Protein AF-A0AB94IQS4-F1 (afdb_monomer_lite)

Sequence (262 aa):
MLNKVANALEMRGFLVKPIDNYIYFSLGNSKEELAKLEELLDSLKLNIKIEGNKIFINDDCVDQDTLNKIIWYHTRNHETNGGNGWYSWRYFIKRNHGPKINTFVLETGVALLVKAISAAGMVTDCSCDGHGRRAPMISFCGKYNAAWFHLLYQKHFKQIAFHYEWFLKNPESRSIHLTARSSNGKWDLNYVLEDTMLMARYFLHESQKLSRIKKEIFKGNYKTKRKMVKEMDFDELSGWMKKKYEVYLDKEREINGFQELG

Secondary structure (DSSP, 8-state):
-HHHHHHHHHHHT--EEEETTEEEE-TTS-TTHHHHHHHHHHHTT--EEEETTEEEE--S---HHHHHHHHTPPP--------GGGGSHHHHHH-SS-----GGGS-HHHHHHHHHHHHTT--EEEEE-GGGTS--EEEEESHHHHHHHHHHHHHHTTTS--SSEEEEE-TTSSEEEEEEE-SSS---HHHHHHHHHHHHHHHHHHHHHHHHHHHHHHSTTHHHHHHHHHHS-HHHHHHHHHHHHHHHHHHHHHHHHHHS--

Foldseek 3Di:
DQVLLQVLLVLLQFPWDDDDQWIFRDPLADPPQVVVVVVQCVVLVFPWDDDPRTIGTPDPDDDPVSSVCSLQVAADADFPPDDLVLLALCQQQPFLFEDRDHSSNDGSLQNLLQSLLRLLSFYWRDWDCCPFQAKTKTKGQALSRVLLVVLVCCVPPVPPDAQWAWDWPDQVDSIIITITDHPVNTGDSVSSSVRSSVNSVVSNVCRNVSSVLSNVQRVPPPVVSRVVLVPDGNVRNSVVVNVSSVVVVVVVCVVVVVVVVD

Organism: NCBI:txid1131730

Structure (mmCIF, N/CA/C/O backbone):
data_AF-A0AB94IQS4-F1
#
_entry.id   AF-A0AB94IQS4-F1
#
loop_
_atom_site.group_PDB
_atom_site.id
_atom_site.type_symbol
_atom_site.label_atom_id
_atom_site.label_alt_id
_atom_site.label_comp_id
_atom_site.label_asym_id
_atom_site.label_entity_id
_atom_site.label_seq_id
_atom_site.pdbx_PDB_ins_code
_atom_site.Cartn_x
_atom_site.Cartn_y
_atom_site.Cartn_z
_atom_site.occupancy
_atom_site.B_iso_or_equiv
_atom_site.auth_seq_id
_atom_site.auth_comp_id
_atom_site.auth_asym_id
_atom_site.auth_atom_id
_atom_site.pdbx_PDB_model_num
ATOM 1 N N . MET A 1 1 ? -7.904 -9.947 22.831 1.00 84.81 1 MET A N 1
ATOM 2 C CA . MET A 1 1 ? -8.762 -8.827 22.388 1.00 84.81 1 MET A CA 1
ATOM 3 C C . MET A 1 1 ? -7.970 -7.829 21.537 1.00 84.81 1 MET A C 1
ATOM 5 O O . MET A 1 1 ? -8.328 -7.678 20.375 1.00 84.81 1 MET A O 1
ATOM 9 N N . LEU A 1 2 ? -6.835 -7.305 22.020 1.00 92.75 2 LEU A N 1
ATOM 10 C CA . LEU A 1 2 ? -5.913 -6.425 21.276 1.00 92.75 2 LEU A CA 1
ATOM 11 C C . LEU A 1 2 ? -5.676 -6.838 19.809 1.00 92.75 2 LEU A C 1
ATOM 13 O O . LEU A 1 2 ? -5.870 -6.040 18.899 1.00 92.75 2 LEU A O 1
ATOM 17 N N . ASN A 1 3 ? -5.341 -8.112 19.568 1.00 94.44 3 ASN A N 1
ATOM 18 C CA . ASN A 1 3 ? -5.096 -8.636 18.218 1.00 94.44 3 ASN A CA 1
ATOM 19 C C . ASN A 1 3 ? -6.321 -8.567 17.295 1.00 94.44 3 ASN A C 1
ATOM 21 O O . ASN A 1 3 ? -6.159 -8.376 16.095 1.00 94.44 3 ASN A O 1
ATOM 25 N N . LYS A 1 4 ? -7.542 -8.701 17.832 1.00 96.00 4 LYS A N 1
ATOM 26 C CA . LYS A 1 4 ? -8.773 -8.608 17.032 1.00 96.00 4 LYS A CA 1
ATOM 27 C C . LYS A 1 4 ? -9.000 -7.174 16.559 1.00 96.00 4 LYS A C 1
ATOM 29 O O . LYS A 1 4 ? -9.250 -6.964 15.378 1.00 96.00 4 LYS A O 1
ATOM 34 N N . VAL A 1 5 ? -8.843 -6.202 17.462 1.00 97.25 5 VAL A N 1
ATOM 35 C CA . VAL A 1 5 ? -8.945 -4.773 17.129 1.00 97.25 5 VAL A CA 1
ATOM 36 C C . VAL A 1 5 ? -7.823 -4.372 16.170 1.00 97.25 5 VAL A C 1
ATOM 38 O O . VAL A 1 5 ? -8.091 -3.744 15.154 1.00 97.25 5 VAL A O 1
ATOM 41 N N . ALA A 1 6 ? -6.584 -4.804 16.423 1.00 97.81 6 ALA A N 1
ATOM 42 C CA . ALA A 1 6 ? -5.457 -4.550 15.526 1.00 97.81 6 ALA A CA 1
ATOM 43 C C . ALA A 1 6 ? -5.698 -5.115 14.120 1.00 97.81 6 ALA A C 1
ATOM 45 O O . ALA A 1 6 ? -5.448 -4.421 13.140 1.00 97.81 6 ALA A O 1
ATOM 46 N N . ASN A 1 7 ? -6.232 -6.335 14.014 1.00 98.06 7 ASN A N 1
ATOM 47 C CA . ASN A 1 7 ? -6.585 -6.934 12.730 1.00 98.06 7 ASN A CA 1
ATOM 48 C C . ASN A 1 7 ? -7.717 -6.166 12.030 1.00 98.06 7 ASN A C 1
ATOM 50 O O . ASN A 1 7 ? -7.616 -5.904 10.839 1.00 98.06 7 ASN A O 1
ATOM 54 N N . ALA A 1 8 ? -8.760 -5.745 12.753 1.00 98.44 8 ALA A N 1
ATOM 55 C CA . ALA A 1 8 ? -9.836 -4.931 12.182 1.00 98.44 8 ALA A CA 1
ATOM 56 C C . ALA A 1 8 ? -9.324 -3.574 11.658 1.00 98.44 8 ALA A C 1
ATOM 58 O O . ALA A 1 8 ? -9.697 -3.142 10.568 1.00 98.44 8 ALA A O 1
ATOM 59 N N . LEU A 1 9 ? -8.419 -2.929 12.401 1.00 98.50 9 LEU A N 1
ATOM 60 C CA . LEU A 1 9 ? -7.757 -1.692 11.984 1.00 98.50 9 LEU A CA 1
ATOM 61 C C . LEU A 1 9 ? -6.855 -1.903 10.761 1.00 98.50 9 LEU A C 1
ATOM 63 O O . LEU A 1 9 ? -6.879 -1.089 9.837 1.00 98.50 9 LEU A O 1
ATOM 67 N N . GLU A 1 10 ? -6.086 -2.994 10.725 1.00 98.56 10 GLU A N 1
ATOM 68 C CA . GLU A 1 10 ? -5.262 -3.358 9.568 1.00 98.56 10 GLU A CA 1
ATOM 69 C C . GLU A 1 10 ? -6.134 -3.589 8.326 1.00 98.56 10 GLU A C 1
ATOM 71 O O . GLU A 1 10 ? -5.875 -2.993 7.282 1.00 98.56 10 GLU A O 1
ATOM 76 N N . MET A 1 11 ? -7.208 -4.374 8.458 1.00 98.50 11 MET A N 1
ATOM 77 C CA . MET A 1 11 ? -8.180 -4.633 7.390 1.00 98.50 11 MET A CA 1
ATOM 78 C C . MET A 1 11 ? -8.849 -3.350 6.890 1.00 98.50 11 MET A C 1
ATOM 80 O O . MET A 1 11 ? -9.079 -3.210 5.693 1.00 98.50 11 MET A O 1
ATOM 84 N N . ARG A 1 12 ? -9.105 -2.371 7.770 1.00 98.00 12 ARG A N 1
ATOM 85 C CA . ARG A 1 12 ? -9.588 -1.046 7.350 1.00 98.00 12 ARG A CA 1
ATOM 86 C C . ARG A 1 12 ? -8.549 -0.269 6.530 1.00 98.00 12 ARG A C 1
ATOM 88 O O . ARG A 1 12 ? -8.922 0.617 5.761 1.00 98.00 12 ARG A O 1
ATOM 95 N N . GLY A 1 13 ? -7.261 -0.572 6.684 1.00 98.00 13 GLY A N 1
ATOM 96 C CA . GLY A 1 13 ? -6.150 0.076 5.985 1.00 98.00 13 GLY A CA 1
ATOM 97 C C . GLY A 1 13 ? -5.196 0.859 6.888 1.00 98.00 13 GLY A C 1
ATOM 98 O O . GLY A 1 13 ? -4.280 1.519 6.388 1.00 98.00 13 GLY A O 1
ATOM 99 N N . PHE A 1 14 ? -5.363 0.819 8.211 1.00 98.12 14 PHE A N 1
ATOM 100 C CA . PHE A 1 14 ? -4.406 1.455 9.111 1.00 98.12 14 PHE A CA 1
ATOM 101 C C . PHE A 1 14 ? -3.104 0.654 9.170 1.00 98.12 14 PHE A C 1
ATOM 103 O O . PHE A 1 14 ? -3.101 -0.569 9.269 1.00 98.12 14 PHE A O 1
ATOM 110 N N . LEU A 1 15 ? -1.967 1.354 9.155 1.00 98.00 15 LEU A N 1
ATOM 111 C CA . LEU A 1 15 ? -0.669 0.723 9.380 1.00 98.00 15 LEU A CA 1
ATOM 112 C C . LEU A 1 15 ? -0.469 0.580 10.885 1.00 98.00 15 LEU A C 1
ATOM 114 O O . LEU A 1 15 ? -0.005 1.513 11.544 1.00 98.00 15 LEU A O 1
ATOM 118 N N . VAL A 1 16 ? -0.860 -0.566 11.426 1.00 98.06 16 VAL A N 1
ATOM 119 C CA . VAL A 1 16 ? -0.811 -0.853 12.859 1.00 98.06 16 VAL A CA 1
ATOM 120 C C . VAL A 1 16 ? -0.042 -2.133 13.144 1.00 98.06 16 VAL A C 1
ATOM 122 O O . VAL A 1 16 ? 0.075 -3.006 12.289 1.00 98.06 16 VAL A O 1
ATOM 125 N N . LYS A 1 17 ? 0.496 -2.250 14.357 1.00 96.56 17 LYS A N 1
ATOM 126 C CA . LYS A 1 17 ? 1.122 -3.483 14.837 1.00 96.56 17 LYS A CA 1
ATOM 127 C C . LYS A 1 17 ? 0.772 -3.701 16.308 1.00 96.56 17 LYS A C 1
ATOM 129 O O . LYS A 1 17 ? 1.032 -2.796 17.098 1.00 96.56 17 LYS A O 1
ATOM 134 N N . PRO A 1 18 ? 0.223 -4.857 16.708 1.00 96.62 18 PRO A N 1
ATOM 135 C CA . PRO A 1 18 ? 0.081 -5.172 18.125 1.00 96.62 18 PRO A CA 1
ATOM 136 C C . PRO A 1 18 ? 1.471 -5.376 18.752 1.00 96.62 18 PRO A C 1
ATOM 138 O O . PRO A 1 18 ? 2.317 -6.071 18.185 1.00 96.62 18 PRO A O 1
ATOM 141 N N . ILE A 1 19 ? 1.718 -4.740 19.897 1.00 96.19 19 ILE A N 1
ATOM 142 C CA . ILE A 1 19 ? 2.937 -4.868 20.702 1.00 96.19 19 ILE A CA 1
ATOM 143 C C . ILE A 1 19 ? 2.510 -4.993 22.163 1.00 96.19 19 ILE A C 1
ATOM 145 O O . ILE A 1 19 ? 1.957 -4.049 22.719 1.00 96.19 19 ILE A O 1
ATOM 149 N N . ASP A 1 20 ? 2.778 -6.145 22.773 1.00 93.12 20 ASP A N 1
ATOM 150 C CA . ASP A 1 20 ? 2.457 -6.452 24.169 1.00 93.12 20 ASP A CA 1
ATOM 151 C C . ASP A 1 20 ? 1.001 -6.105 24.540 1.00 93.12 20 ASP A C 1
ATOM 153 O O . ASP A 1 20 ? 0.079 -6.856 24.219 1.00 93.12 20 ASP A O 1
ATOM 157 N N . ASN A 1 21 ? 0.789 -4.957 25.189 1.00 94.62 21 ASN A N 1
ATOM 158 C CA . ASN A 1 21 ? -0.496 -4.464 25.680 1.00 94.62 21 ASN A CA 1
ATOM 159 C C . ASN A 1 21 ? -1.060 -3.256 24.902 1.00 94.62 21 ASN A C 1
ATOM 161 O O . ASN A 1 21 ? -2.054 -2.674 25.333 1.00 94.62 21 ASN A O 1
ATOM 165 N N . TYR A 1 22 ? -0.461 -2.863 23.775 1.00 97.19 22 TYR A N 1
ATOM 166 C CA . TYR A 1 22 ? -0.934 -1.746 22.951 1.00 97.19 22 TYR A CA 1
ATOM 167 C C . TYR A 1 22 ? -0.859 -2.035 21.450 1.00 97.19 22 TYR A C 1
ATOM 169 O O . TYR A 1 22 ? -0.137 -2.906 20.970 1.00 97.19 22 TYR A O 1
ATOM 177 N N . ILE A 1 23 ? -1.614 -1.268 20.671 1.00 98.25 23 ILE A N 1
ATOM 178 C CA . ILE A 1 23 ? -1.517 -1.236 19.215 1.00 98.25 23 ILE A CA 1
ATOM 179 C C . ILE A 1 23 ? -0.629 -0.051 18.847 1.00 98.25 23 ILE A C 1
ATOM 181 O O . ILE A 1 23 ? -0.951 1.101 19.135 1.00 98.25 23 ILE A O 1
ATOM 185 N N . TYR A 1 24 ? 0.511 -0.322 18.220 1.00 98.06 24 TYR A N 1
ATOM 186 C CA . TYR A 1 24 ? 1.384 0.712 17.685 1.00 98.06 24 TYR A CA 1
ATOM 187 C C . TYR A 1 24 ? 0.814 1.259 16.379 1.00 98.06 24 TYR A C 1
ATOM 189 O O . TYR A 1 24 ? 0.699 0.536 15.387 1.00 98.06 24 TYR A O 1
ATOM 197 N N . PHE A 1 25 ? 0.503 2.549 16.370 1.00 97.69 25 PHE A N 1
ATOM 198 C CA . PHE A 1 25 ? 0.093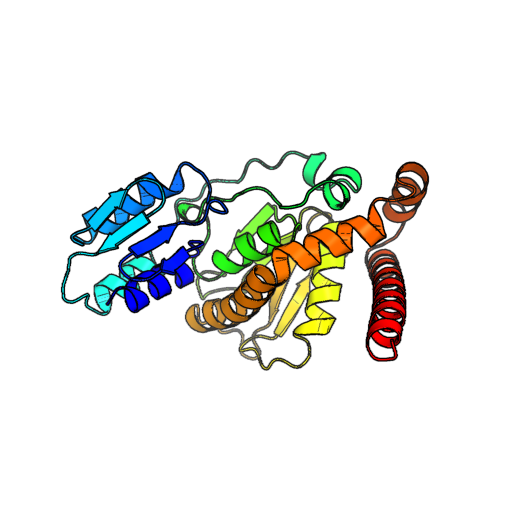 3.299 15.196 1.00 97.69 25 PHE A CA 1
ATOM 199 C C . PHE A 1 25 ? 1.331 3.776 14.429 1.00 97.69 25 PHE A C 1
ATOM 201 O O . PHE A 1 25 ? 2.044 4.687 14.846 1.00 97.69 25 PHE A O 1
ATOM 208 N N . SER A 1 26 ? 1.626 3.138 13.298 1.00 96.62 26 SER A N 1
ATOM 209 C CA . SER A 1 26 ? 2.869 3.385 12.567 1.00 96.62 26 SER A CA 1
ATOM 210 C C . SER A 1 26 ? 2.997 4.834 12.101 1.00 96.62 26 SER A C 1
ATOM 212 O O . SER A 1 26 ? 2.055 5.427 11.572 1.00 96.62 26 SER A O 1
ATOM 214 N N . LEU A 1 27 ? 4.222 5.363 12.146 1.00 94.00 27 LEU A N 1
ATOM 215 C CA . LEU A 1 27 ? 4.567 6.638 11.513 1.00 94.00 27 LEU A CA 1
ATOM 216 C C . LEU A 1 27 ? 4.348 6.630 9.992 1.00 94.00 27 LEU A C 1
ATOM 218 O O . LEU A 1 27 ? 4.428 7.688 9.374 1.00 94.00 27 LEU A O 1
ATOM 222 N N . GLY A 1 28 ? 4.106 5.475 9.362 1.00 93.12 28 GLY A N 1
ATOM 223 C CA . GLY A 1 28 ? 3.701 5.376 7.957 1.00 93.12 28 GLY A CA 1
ATOM 224 C C . GLY A 1 28 ? 2.316 5.967 7.668 1.00 93.12 28 GLY A C 1
ATOM 225 O O . GLY A 1 28 ? 2.059 6.368 6.534 1.00 93.12 28 GLY A O 1
ATOM 226 N N . ASN A 1 29 ? 1.453 6.070 8.681 1.00 95.31 29 ASN A N 1
ATOM 227 C CA . ASN A 1 29 ? 0.176 6.767 8.578 1.00 95.31 29 ASN A CA 1
ATOM 228 C C . ASN A 1 29 ? 0.395 8.291 8.446 1.00 95.31 29 ASN A C 1
ATOM 230 O O . ASN A 1 29 ? 1.410 8.852 8.875 1.00 95.31 29 ASN A O 1
ATOM 234 N N . SER A 1 30 ? -0.547 8.978 7.812 1.00 90.88 30 SER A N 1
ATOM 235 C CA . SER A 1 30 ? -0.654 10.436 7.821 1.00 90.88 30 SER A CA 1
ATOM 236 C C . SER A 1 30 ? -0.926 10.960 9.239 1.00 90.88 30 SER A C 1
ATOM 238 O O . SER A 1 30 ? -1.557 10.304 10.064 1.00 90.88 30 SER A O 1
ATOM 240 N N . LYS A 1 31 ? -0.417 12.161 9.536 1.00 84.50 31 LYS A N 1
ATOM 241 C CA . LYS A 1 31 ? -0.415 12.722 10.899 1.00 84.50 31 LYS A CA 1
ATOM 242 C C . LYS A 1 31 ? -1.820 12.956 11.464 1.00 84.50 31 LYS A C 1
ATOM 244 O O . LYS A 1 31 ? -2.024 12.807 12.658 1.00 84.50 31 LYS A O 1
ATOM 249 N N . GLU A 1 32 ? -2.766 13.312 10.603 1.00 87.12 32 GLU A N 1
ATOM 250 C CA . GLU A 1 32 ? -4.146 13.648 10.976 1.00 87.12 32 GLU A CA 1
ATOM 251 C C . GLU A 1 32 ? -5.032 12.413 11.198 1.00 87.12 32 GLU A C 1
ATOM 253 O O . GLU A 1 32 ? -6.170 12.548 11.638 1.00 87.12 32 GLU A O 1
ATOM 258 N N . GLU A 1 33 ? -4.561 11.209 10.851 1.00 93.25 33 GLU A N 1
ATOM 259 C CA . GLU A 1 33 ? -5.372 9.993 10.979 1.00 93.25 33 GLU A CA 1
ATOM 260 C C . GLU A 1 33 ? -5.598 9.576 12.424 1.00 93.25 33 GLU A C 1
ATOM 262 O O . GLU A 1 33 ? -6.651 9.019 12.701 1.00 93.25 33 GLU A O 1
ATOM 267 N N . LEU A 1 34 ? -4.640 9.812 13.325 1.00 95.25 34 LEU A N 1
ATOM 268 C CA . LEU A 1 34 ? -4.737 9.277 14.682 1.00 95.25 34 LEU A CA 1
ATOM 269 C C . LEU A 1 34 ? -5.900 9.905 15.460 1.00 95.25 34 LEU A C 1
ATOM 271 O O . LEU A 1 34 ? -6.677 9.171 16.053 1.00 95.25 34 LEU A O 1
ATOM 275 N N . ALA A 1 35 ? -6.073 11.226 15.372 1.00 93.81 35 ALA A N 1
ATOM 276 C CA . ALA A 1 35 ? -7.199 11.921 16.004 1.00 93.81 35 ALA A CA 1
ATOM 277 C C . ALA A 1 35 ? -8.553 11.461 15.431 1.00 93.81 35 ALA A C 1
ATOM 279 O O . ALA A 1 35 ? -9.494 11.197 16.164 1.00 93.81 35 ALA A O 1
ATOM 280 N N . LYS A 1 36 ? -8.641 11.269 14.108 1.00 94.94 36 LYS A N 1
ATOM 281 C CA . LYS A 1 36 ? -9.859 10.739 13.470 1.00 94.94 36 LYS A CA 1
ATOM 282 C C . LYS A 1 36 ? -10.133 9.282 13.853 1.00 94.94 36 LYS A C 1
ATOM 284 O O . LYS A 1 36 ? -11.281 8.851 13.874 1.00 94.94 36 LYS A O 1
ATOM 289 N N . LEU A 1 37 ? -9.078 8.505 14.100 1.00 96.50 37 LEU A N 1
ATOM 290 C CA . LEU A 1 37 ? -9.196 7.138 14.588 1.00 96.50 37 LEU A CA 1
ATOM 291 C C . LEU A 1 37 ? -9.684 7.109 16.039 1.00 96.50 37 LEU A C 1
ATOM 293 O O . LEU A 1 37 ? -10.527 6.281 16.354 1.00 96.50 37 LEU A O 1
ATOM 297 N N . GLU A 1 38 ? -9.211 8.020 16.884 1.00 96.25 38 GLU A N 1
ATOM 298 C CA . GLU A 1 38 ? -9.735 8.215 18.240 1.00 96.25 38 GLU A CA 1
ATOM 299 C C . GLU A 1 38 ? -11.242 8.502 18.207 1.00 96.25 38 GLU A C 1
ATOM 301 O O . GLU A 1 38 ? -12.014 7.721 18.753 1.00 96.25 38 GLU A O 1
ATOM 306 N N . GLU A 1 39 ? -11.675 9.500 17.423 1.00 95.06 39 GLU A N 1
ATOM 307 C CA . GLU A 1 39 ? -13.099 9.826 17.233 1.00 95.06 39 GLU A CA 1
ATOM 308 C C . GLU A 1 39 ? -13.931 8.615 16.772 1.00 95.06 39 GLU A C 1
ATOM 310 O O . GLU A 1 39 ? -15.056 8.405 17.232 1.00 95.06 39 GLU A O 1
ATOM 315 N N . LEU A 1 40 ? -13.390 7.800 15.857 1.00 95.75 40 LEU A N 1
ATOM 316 C CA . LEU A 1 40 ? -14.042 6.574 15.398 1.00 95.75 40 LEU A CA 1
ATOM 317 C C . LEU A 1 40 ? -14.215 5.574 16.546 1.00 95.75 40 LEU A C 1
ATOM 319 O O . LEU A 1 40 ? -15.321 5.081 16.759 1.00 95.75 40 LEU A O 1
ATOM 323 N N . LEU A 1 41 ? -13.138 5.247 17.257 1.00 96.25 41 LEU A N 1
ATOM 324 C CA . LEU A 1 41 ? -13.164 4.238 18.316 1.00 96.25 41 LEU A CA 1
ATOM 325 C C . LEU A 1 41 ? -14.055 4.685 19.489 1.00 96.25 41 LEU A C 1
ATOM 327 O O . LEU A 1 41 ? -14.839 3.875 19.988 1.00 96.25 41 LEU A O 1
ATOM 331 N N . ASP A 1 42 ? -14.045 5.976 19.825 1.00 95.12 42 ASP A N 1
ATOM 332 C CA . ASP A 1 42 ? -14.942 6.581 20.815 1.00 95.12 42 ASP A CA 1
ATOM 333 C C . ASP A 1 42 ? -16.412 6.502 20.382 1.00 95.12 42 ASP A C 1
ATOM 335 O O . ASP A 1 42 ? -17.288 6.157 21.178 1.00 95.12 42 ASP A O 1
ATOM 339 N N . SER A 1 43 ? -16.710 6.751 19.099 1.00 95.75 43 SER A N 1
ATOM 340 C CA . SER A 1 43 ? -18.076 6.627 18.562 1.00 95.75 43 SER A CA 1
ATOM 341 C C . SER A 1 43 ? -18.622 5.195 18.638 1.00 95.75 43 SER A C 1
ATOM 343 O O . SER A 1 43 ? -19.835 4.987 18.726 1.00 95.75 43 SER A O 1
ATOM 345 N N . LEU A 1 44 ? -17.722 4.207 18.648 1.00 96.19 44 LEU A N 1
ATOM 346 C CA . LEU A 1 44 ? -18.027 2.791 18.842 1.00 96.19 44 LEU A CA 1
ATOM 347 C C . LEU A 1 44 ? -18.049 2.388 20.322 1.00 96.19 44 LEU A C 1
ATOM 349 O O . LEU A 1 44 ? -18.279 1.220 20.623 1.00 96.19 44 LEU A O 1
ATOM 353 N N . LYS A 1 45 ? -17.873 3.353 21.235 1.00 95.19 45 LYS A N 1
ATOM 354 C CA . LYS A 1 45 ? -17.861 3.179 22.692 1.00 95.19 45 LYS A CA 1
ATOM 355 C C . LYS A 1 45 ? -16.764 2.231 23.186 1.00 95.19 45 LYS A C 1
ATOM 357 O O . LYS A 1 45 ? -16.958 1.566 24.200 1.00 95.19 45 LYS A O 1
ATOM 362 N N . LEU A 1 46 ? -15.632 2.170 22.481 1.00 94.69 46 LEU A N 1
ATOM 363 C CA . LEU A 1 46 ? -14.465 1.428 22.950 1.00 94.69 46 LEU A CA 1
ATOM 364 C C . LEU A 1 46 ? -13.735 2.239 24.023 1.00 94.69 46 LEU A C 1
ATOM 366 O O . LEU A 1 46 ? -13.436 3.413 23.822 1.00 94.69 46 LEU A O 1
ATOM 370 N N . ASN A 1 47 ? -13.415 1.612 25.151 1.00 95.00 47 ASN A N 1
ATOM 371 C CA . ASN A 1 47 ? -12.611 2.225 26.199 1.00 95.00 47 ASN A CA 1
ATOM 372 C C . ASN A 1 47 ? -11.140 2.212 25.777 1.00 95.00 47 ASN A C 1
ATOM 374 O O . ASN A 1 47 ? -10.422 1.224 25.969 1.00 95.00 47 ASN A O 1
ATOM 378 N N . ILE A 1 48 ? -10.698 3.314 25.174 1.00 95.75 48 ILE A N 1
ATOM 379 C CA . ILE A 1 48 ? -9.336 3.463 24.672 1.00 95.75 48 ILE A CA 1
ATOM 380 C C . ILE A 1 48 ? -8.558 4.538 25.423 1.00 95.75 48 ILE A C 1
ATOM 382 O O . ILE A 1 48 ? -9.108 5.474 25.996 1.00 95.75 48 ILE A O 1
ATOM 386 N N . LYS A 1 49 ? -7.233 4.411 25.391 1.00 96.06 49 LYS A N 1
ATOM 387 C CA . LYS A 1 49 ? -6.307 5.471 25.787 1.00 96.06 49 LYS A CA 1
ATOM 388 C C . LYS A 1 49 ? -5.230 5.602 24.722 1.00 96.06 49 LYS A C 1
ATOM 390 O O . LYS A 1 49 ? -4.614 4.602 24.353 1.00 96.06 49 LYS A O 1
ATOM 395 N N . ILE A 1 50 ? -4.974 6.818 24.250 1.00 96.06 50 ILE A N 1
ATOM 396 C CA . ILE A 1 50 ? -3.912 7.087 23.277 1.00 96.06 50 ILE A CA 1
ATOM 397 C C . ILE A 1 50 ? -2.767 7.846 23.949 1.00 96.06 50 ILE A C 1
ATOM 399 O O . ILE A 1 50 ? -2.956 8.904 24.540 1.00 96.06 50 ILE A O 1
ATOM 403 N N . GLU A 1 51 ? -1.551 7.308 23.834 1.00 95.69 51 GLU A N 1
ATOM 404 C CA . GLU A 1 51 ? -0.320 7.963 24.288 1.00 95.69 51 GLU A CA 1
ATOM 405 C C . GLU A 1 51 ? 0.706 7.994 23.151 1.00 95.69 51 GLU A C 1
ATOM 407 O O . GLU A 1 51 ? 1.348 6.992 22.812 1.00 95.69 51 GLU A O 1
ATOM 412 N N . GLY A 1 52 ? 0.870 9.159 22.522 1.00 94.75 52 GLY A N 1
ATOM 413 C CA . GLY A 1 52 ? 1.719 9.291 21.340 1.00 94.75 52 GLY A CA 1
ATOM 414 C C . GLY A 1 52 ? 1.196 8.428 20.190 1.00 94.75 52 GLY A C 1
ATOM 415 O O . GLY A 1 52 ? 0.124 8.689 19.672 1.00 94.75 52 GLY A O 1
ATOM 416 N N . ASN A 1 53 ? 1.949 7.400 19.790 1.00 96.06 53 ASN A N 1
ATOM 417 C CA . ASN A 1 53 ? 1.558 6.451 18.733 1.00 96.06 53 ASN A CA 1
ATOM 418 C C . ASN A 1 53 ? 1.104 5.093 19.292 1.00 96.06 53 ASN A C 1
ATOM 420 O O . ASN A 1 53 ? 1.197 4.074 18.608 1.00 96.06 53 ASN A O 1
ATOM 424 N N . LYS A 1 54 ? 0.700 5.041 20.560 1.00 97.50 54 LYS A N 1
ATOM 425 C CA . LYS A 1 54 ? 0.258 3.814 21.221 1.00 97.50 54 LYS A CA 1
ATOM 426 C C . LYS A 1 54 ? -1.225 3.925 21.520 1.00 97.50 54 LYS A C 1
ATOM 428 O O . LYS A 1 54 ? -1.641 4.902 22.132 1.00 97.50 54 LYS A O 1
ATOM 433 N N . ILE A 1 55 ? -1.990 2.927 21.095 1.00 97.62 55 ILE A N 1
ATOM 434 C CA . ILE A 1 55 ? -3.420 2.808 21.367 1.00 97.62 55 ILE A CA 1
ATOM 435 C C . ILE A 1 55 ? -3.596 1.652 22.350 1.00 97.62 55 ILE A C 1
ATOM 437 O O . ILE A 1 55 ? -3.344 0.496 22.007 1.00 97.62 55 ILE A O 1
ATOM 441 N N . PHE A 1 56 ? -3.991 1.964 23.575 1.00 96.88 56 PHE A N 1
ATOM 442 C CA . PHE A 1 56 ? -4.342 0.988 24.599 1.00 96.88 56 PHE A CA 1
ATOM 443 C C . PHE A 1 56 ? -5.846 0.731 24.537 1.00 96.88 56 PHE A C 1
ATOM 445 O O . PHE A 1 56 ? -6.620 1.678 24.408 1.00 96.88 56 PHE A O 1
ATOM 452 N N . ILE A 1 57 ? -6.246 -0.538 24.620 1.00 94.69 57 ILE A N 1
ATOM 453 C CA . ILE A 1 57 ? -7.651 -0.956 24.665 1.00 94.69 57 ILE A CA 1
ATOM 454 C C . ILE A 1 57 ? -7.905 -1.549 26.051 1.00 94.69 57 ILE A C 1
ATOM 456 O O . ILE A 1 57 ? -7.251 -2.527 26.416 1.00 94.69 57 ILE A O 1
ATOM 460 N N . ASN A 1 58 ? -8.824 -0.954 26.807 1.00 92.94 58 ASN A N 1
ATOM 461 C CA . ASN A 1 58 ? -9.119 -1.329 28.192 1.00 92.94 58 ASN A CA 1
ATOM 462 C C . ASN A 1 58 ? -10.354 -2.239 28.323 1.00 92.94 58 ASN A C 1
ATOM 464 O O . ASN A 1 58 ? -10.656 -2.680 29.427 1.00 92.94 58 ASN A O 1
ATOM 468 N N . ASP A 1 59 ? -11.076 -2.510 27.232 1.00 89.12 59 ASP A N 1
ATOM 469 C CA . ASP A 1 59 ? -12.256 -3.383 27.245 1.00 89.12 59 ASP A CA 1
ATOM 470 C C . ASP A 1 59 ? -11.881 -4.866 27.287 1.00 89.12 59 ASP A C 1
ATOM 472 O O . ASP A 1 59 ? -11.116 -5.334 26.450 1.00 89.12 59 ASP A O 1
ATOM 476 N N . ASP A 1 60 ? -12.502 -5.657 28.161 1.00 85.81 60 ASP A N 1
ATOM 477 C CA . ASP A 1 60 ? -12.234 -7.103 28.246 1.00 85.81 60 ASP A CA 1
ATOM 478 C C . ASP A 1 60 ? -12.686 -7.877 26.992 1.00 85.81 60 ASP A C 1
ATOM 480 O O . ASP A 1 60 ? -12.108 -8.908 26.620 1.00 85.81 60 ASP A O 1
ATOM 484 N N . CYS A 1 61 ? -13.712 -7.375 26.300 1.00 88.62 61 CYS A N 1
ATOM 485 C CA . CYS A 1 61 ? -14.248 -7.978 25.087 1.00 88.62 61 CYS A CA 1
ATOM 486 C C . CYS A 1 61 ? -14.723 -6.927 24.077 1.00 88.62 61 CYS A C 1
ATOM 488 O O . CYS A 1 61 ? -15.143 -5.836 24.438 1.00 88.62 61 CYS A O 1
ATOM 490 N N . VAL A 1 62 ? -14.652 -7.285 22.792 1.00 93.31 62 VAL A N 1
ATOM 491 C CA . VAL A 1 62 ? -15.193 -6.501 21.674 1.00 93.31 62 VAL A CA 1
ATOM 492 C C . VAL A 1 62 ? -15.960 -7.470 20.787 1.00 93.31 62 VAL A C 1
ATOM 494 O O . VAL A 1 62 ? -15.416 -8.509 20.390 1.00 93.31 62 VAL A O 1
ATOM 497 N N . ASP A 1 63 ? -17.226 -7.163 20.523 1.00 94.69 63 ASP A N 1
ATOM 498 C CA . ASP A 1 63 ? -18.102 -8.000 19.713 1.00 94.69 63 ASP A CA 1
ATOM 499 C C . ASP A 1 63 ? -17.777 -7.899 18.209 1.00 94.69 63 ASP A C 1
ATOM 501 O O . ASP A 1 63 ? -17.065 -7.005 17.742 1.00 94.69 63 ASP A O 1
ATOM 505 N N . GLN A 1 64 ? -18.292 -8.853 17.432 1.00 95.69 64 GLN A N 1
ATOM 506 C CA . GLN A 1 64 ? -18.001 -8.939 16.002 1.00 95.69 64 GLN A CA 1
ATOM 507 C C . GLN A 1 64 ? -18.626 -7.796 15.186 1.00 95.69 64 GLN A C 1
ATOM 509 O O . GLN A 1 64 ? -18.061 -7.414 14.162 1.00 95.69 64 GLN A O 1
ATOM 514 N N . ASP A 1 65 ? -19.758 -7.238 15.617 1.00 97.06 65 ASP A N 1
ATOM 515 C CA . ASP A 1 65 ? -20.412 -6.116 14.937 1.00 97.06 65 ASP A CA 1
ATOM 516 C C . ASP A 1 65 ? -19.561 -4.844 15.063 1.00 97.06 65 ASP A C 1
ATOM 518 O O . ASP A 1 65 ? -19.301 -4.164 14.070 1.00 97.06 65 ASP A O 1
ATOM 522 N N . THR A 1 66 ? -19.001 -4.592 16.246 1.00 97.06 66 THR A N 1
ATOM 523 C CA . THR A 1 66 ? -18.040 -3.509 16.485 1.00 97.06 66 THR A CA 1
ATOM 524 C C . THR A 1 66 ? -16.786 -3.662 15.618 1.00 97.06 66 THR A C 1
ATOM 526 O O . THR A 1 66 ? -16.369 -2.706 14.960 1.00 97.06 66 THR A O 1
ATOM 529 N N . LEU A 1 67 ? -16.210 -4.867 15.527 1.00 97.94 67 LEU A N 1
ATOM 530 C CA . LEU A 1 67 ? -15.067 -5.124 14.636 1.00 97.94 67 LEU A CA 1
ATOM 531 C C . LEU A 1 67 ? -15.426 -4.884 13.161 1.00 97.94 67 LEU A C 1
ATOM 533 O O . LEU A 1 67 ? -14.658 -4.252 12.436 1.00 97.94 67 LEU A O 1
ATOM 537 N N . ASN A 1 68 ? -16.603 -5.329 12.722 1.00 97.81 68 ASN A N 1
ATOM 538 C CA . ASN A 1 68 ? -17.073 -5.114 11.354 1.00 97.81 68 ASN A CA 1
ATOM 539 C C . ASN A 1 68 ? -17.289 -3.625 11.046 1.00 97.81 68 ASN A C 1
ATOM 541 O O . ASN A 1 68 ? -16.948 -3.178 9.951 1.00 97.81 68 ASN A O 1
ATOM 545 N N . LYS A 1 69 ? -17.784 -2.840 12.011 1.00 98.00 69 LYS A N 1
ATOM 546 C CA . LYS A 1 69 ? -17.921 -1.379 11.889 1.00 98.00 69 LYS A CA 1
ATOM 547 C C . LYS A 1 69 ? -16.576 -0.674 11.733 1.00 98.00 69 LYS A C 1
ATOM 549 O O . LYS A 1 69 ? -16.504 0.297 10.985 1.00 98.00 69 LYS A O 1
ATOM 554 N N . ILE A 1 70 ? -15.516 -1.167 12.380 1.00 98.06 70 ILE A N 1
ATOM 555 C CA . ILE A 1 70 ? -14.148 -0.670 12.160 1.00 98.06 70 ILE A CA 1
ATOM 556 C C . ILE A 1 70 ? -13.699 -0.989 10.731 1.00 98.06 70 ILE A C 1
ATOM 558 O O . ILE A 1 70 ? -13.262 -0.088 10.015 1.00 98.06 70 ILE A O 1
ATOM 562 N N . ILE A 1 71 ? -13.827 -2.253 10.307 1.00 98.25 71 ILE A N 1
ATOM 563 C CA . ILE A 1 71 ? -13.367 -2.730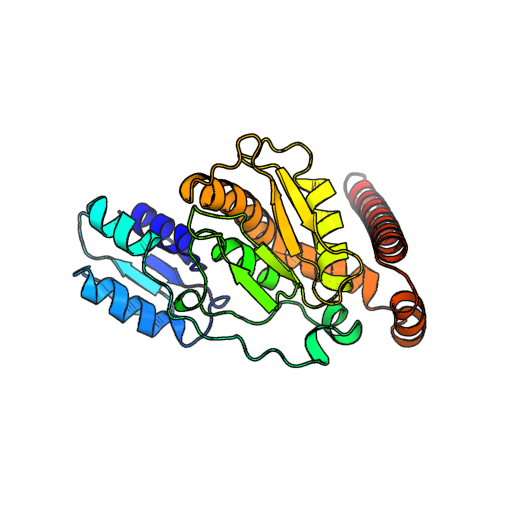 8.990 1.00 98.25 71 ILE A CA 1
ATOM 564 C C . ILE A 1 71 ? -14.049 -1.952 7.861 1.00 98.25 71 ILE A C 1
ATOM 566 O O . ILE A 1 71 ? -13.385 -1.482 6.939 1.00 98.25 71 ILE A O 1
ATOM 570 N N . TRP A 1 72 ? -15.366 -1.771 7.946 1.00 96.88 72 TRP A N 1
ATOM 571 C CA . TRP A 1 72 ? -16.180 -1.171 6.887 1.00 96.88 72 TRP A CA 1
ATOM 572 C C . TRP A 1 72 ? -16.559 0.286 7.159 1.00 96.88 72 TRP A C 1
ATOM 574 O O . TRP A 1 72 ? -17.527 0.793 6.589 1.00 96.88 72 TRP A O 1
ATOM 584 N N . TYR A 1 73 ? -15.803 0.986 8.010 1.00 95.31 73 TYR A N 1
ATOM 585 C CA . TYR A 1 73 ? -16.066 2.396 8.270 1.00 95.31 73 TYR A CA 1
ATOM 586 C C . TYR A 1 73 ? -15.963 3.221 6.980 1.00 95.31 73 TYR A C 1
ATOM 588 O O . TYR A 1 73 ? -14.922 3.230 6.312 1.00 95.31 73 TYR A O 1
ATOM 596 N N . HIS A 1 74 ? -17.045 3.929 6.657 1.00 86.81 74 HIS A N 1
ATOM 597 C CA . HIS A 1 74 ? -17.225 4.652 5.402 1.00 86.81 74 HIS A CA 1
ATOM 598 C C . HIS A 1 74 ? -16.074 5.617 5.083 1.00 86.81 74 HIS A C 1
ATOM 600 O O . HIS A 1 74 ? -15.442 6.212 5.960 1.00 86.81 74 HIS A O 1
ATOM 606 N N . THR A 1 75 ? -15.806 5.788 3.792 1.00 82.88 75 THR A N 1
ATOM 607 C CA . THR A 1 75 ? -14.859 6.789 3.306 1.00 82.88 75 THR A CA 1
ATOM 608 C C . THR A 1 75 ? -15.503 8.165 3.248 1.00 82.88 75 THR A C 1
ATOM 610 O O . THR A 1 75 ? -16.701 8.310 3.003 1.00 82.88 75 THR A O 1
ATOM 613 N N . ARG A 1 76 ? -14.692 9.207 3.430 1.00 74.50 76 ARG A N 1
ATOM 614 C CA . ARG A 1 76 ? -15.055 10.577 3.066 1.00 74.50 76 ARG A CA 1
ATOM 615 C C . ARG A 1 76 ? -14.270 10.918 1.809 1.00 74.50 76 ARG A C 1
ATOM 617 O O . ARG A 1 76 ? -13.059 11.102 1.880 1.00 74.50 76 ARG A O 1
ATOM 624 N N . ASN A 1 77 ? -14.944 10.932 0.659 1.00 57.41 77 ASN A N 1
ATOM 625 C CA . ASN A 1 77 ? -14.305 11.196 -0.630 1.00 57.41 77 ASN A CA 1
ATOM 626 C C . ASN A 1 77 ? -13.567 12.534 -0.585 1.00 57.41 77 ASN A C 1
ATOM 628 O O . ASN A 1 77 ? -14.193 13.587 -0.476 1.00 57.41 77 ASN A O 1
ATOM 632 N N . HIS A 1 78 ? -12.242 12.484 -0.670 1.00 54.84 78 HIS A N 1
ATOM 633 C CA . HIS A 1 78 ? -11.395 13.635 -0.945 1.00 54.84 78 HIS A CA 1
ATOM 634 C C . HIS A 1 78 ? -10.421 13.231 -2.039 1.00 54.84 78 HIS A C 1
ATOM 636 O O . HIS A 1 78 ? -9.705 12.237 -1.914 1.00 54.84 78 HIS A O 1
ATOM 642 N N . GLU A 1 79 ? -10.396 14.014 -3.112 1.00 52.28 79 GLU A N 1
ATOM 643 C CA . GLU A 1 79 ? -9.381 13.872 -4.141 1.00 52.28 79 GLU A CA 1
ATOM 644 C C . GLU A 1 79 ? -8.013 14.148 -3.516 1.00 52.28 79 GLU A C 1
ATOM 646 O O . GLU A 1 79 ? -7.782 15.181 -2.879 1.00 52.28 79 GLU A O 1
ATOM 651 N N . THR A 1 80 ? -7.073 13.220 -3.679 1.00 51.56 80 THR A N 1
ATOM 652 C CA . THR A 1 80 ? -5.683 13.542 -3.382 1.00 51.56 80 THR A CA 1
ATOM 653 C C . THR A 1 80 ? -5.207 14.498 -4.468 1.00 51.56 80 THR A C 1
ATOM 655 O O . THR A 1 80 ? -5.014 14.080 -5.608 1.00 51.56 80 THR A O 1
ATOM 658 N N . ASN A 1 81 ? -5.025 15.776 -4.126 1.00 50.34 81 ASN A N 1
ATOM 659 C CA . ASN A 1 81 ? -4.463 16.797 -5.013 1.00 50.34 81 ASN A CA 1
ATOM 660 C C . ASN A 1 81 ? -3.037 16.407 -5.445 1.00 50.34 81 ASN A C 1
ATOM 662 O O . ASN A 1 81 ? -2.039 16.770 -4.816 1.00 50.34 81 ASN A O 1
ATOM 666 N N . GLY A 1 82 ? -2.939 15.613 -6.509 1.00 55.25 82 GLY A N 1
ATOM 667 C CA . GLY A 1 82 ? -1.686 15.149 -7.080 1.00 55.25 82 GLY A CA 1
ATOM 668 C C . GLY A 1 82 ? -1.059 16.214 -7.969 1.00 55.25 82 GLY A C 1
ATOM 669 O O . GLY A 1 82 ? -1.645 16.659 -8.951 1.00 55.25 82 GLY A O 1
ATOM 670 N N . GLY A 1 83 ? 0.174 16.613 -7.662 1.00 61.66 83 GLY A N 1
ATOM 671 C CA . GLY A 1 83 ? 0.945 17.494 -8.538 1.00 61.66 83 GLY A CA 1
ATOM 672 C C . GLY A 1 83 ? 1.535 16.737 -9.733 1.00 61.66 83 GLY A C 1
ATOM 673 O O . GLY A 1 83 ? 2.026 15.615 -9.591 1.00 61.66 83 GLY A O 1
ATOM 674 N N . ASN A 1 84 ? 1.622 17.388 -10.901 1.00 65.31 84 ASN A N 1
ATOM 675 C CA . ASN A 1 84 ? 2.237 16.838 -12.126 1.00 65.31 84 ASN A CA 1
ATOM 676 C C . ASN A 1 84 ? 3.647 16.230 -11.919 1.00 65.31 84 ASN A C 1
ATOM 678 O O . ASN A 1 84 ? 4.082 15.374 -12.690 1.00 65.31 84 ASN A O 1
ATOM 682 N N . GLY A 1 85 ? 4.371 16.632 -10.867 1.00 75.50 85 GLY A N 1
ATOM 683 C CA . GLY A 1 85 ? 5.693 16.101 -10.528 1.00 75.50 85 GLY A CA 1
ATOM 684 C C . GLY A 1 85 ? 5.735 14.602 -10.198 1.00 75.50 85 GLY A C 1
ATOM 685 O O . GLY A 1 85 ? 6.793 13.992 -10.388 1.00 75.50 85 GLY A O 1
ATOM 686 N N . TRP A 1 86 ? 4.624 13.999 -9.752 1.00 86.25 86 TRP A N 1
ATOM 687 C CA . TRP A 1 86 ? 4.564 12.590 -9.322 1.00 86.25 86 TRP A CA 1
ATOM 688 C C . TRP A 1 86 ? 4.753 11.594 -10.477 1.00 86.25 86 TRP A C 1
ATOM 690 O O . TRP A 1 86 ? 5.258 10.496 -10.265 1.00 86.25 86 TRP A O 1
ATOM 700 N N . TYR A 1 87 ? 4.464 12.021 -11.709 1.00 88.38 87 TYR A N 1
ATOM 701 C CA . TYR A 1 87 ? 4.599 11.225 -12.937 1.00 88.38 87 TYR A CA 1
ATOM 702 C C . TYR A 1 87 ? 6.037 11.163 -13.481 1.00 88.38 87 TYR A C 1
ATOM 704 O O . TYR A 1 87 ? 6.318 10.488 -14.471 1.00 88.38 87 TYR A O 1
ATOM 712 N N . SER A 1 88 ? 6.972 11.918 -12.896 1.00 89.94 88 SER A N 1
ATOM 713 C CA . SER A 1 88 ? 8.314 12.077 -13.463 1.00 89.94 88 SER A CA 1
ATOM 714 C C . SER A 1 88 ? 9.282 10.962 -13.053 1.00 89.94 88 SER A C 1
ATOM 716 O O . SER A 1 88 ? 9.304 10.528 -11.902 1.00 89.94 88 SER A O 1
ATOM 718 N N . TRP A 1 89 ? 10.203 10.602 -13.957 1.00 92.56 89 TRP A N 1
ATOM 719 C CA . TRP A 1 89 ? 11.324 9.694 -13.660 1.00 92.56 89 TRP A CA 1
ATOM 720 C C . TRP A 1 89 ? 12.113 10.127 -12.417 1.00 92.56 89 TRP A C 1
ATOM 722 O O . TRP A 1 89 ? 12.492 9.318 -11.574 1.00 92.56 89 TRP A O 1
ATOM 732 N N . ARG A 1 90 ? 12.324 11.443 -12.268 1.00 90.88 90 ARG A N 1
ATOM 733 C CA . ARG A 1 90 ? 13.013 12.026 -11.111 1.00 90.88 90 ARG A CA 1
ATOM 734 C C . ARG A 1 90 ? 12.309 11.682 -9.800 1.00 90.88 90 ARG A C 1
ATOM 736 O O . ARG A 1 90 ? 12.986 11.418 -8.811 1.00 90.88 90 ARG A O 1
ATOM 743 N N . TYR A 1 91 ? 10.980 11.733 -9.785 1.00 90.12 91 TYR A N 1
ATOM 744 C CA . TYR A 1 91 ? 10.190 11.421 -8.600 1.00 90.12 91 TYR A CA 1
ATOM 745 C C . TYR A 1 91 ? 10.269 9.926 -8.278 1.00 90.12 91 TYR A C 1
ATOM 747 O O . TYR A 1 91 ? 10.608 9.577 -7.146 1.00 90.12 91 TYR A O 1
ATOM 755 N N . PHE A 1 92 ? 10.095 9.074 -9.294 1.00 93.06 92 PHE A N 1
ATOM 756 C CA . PHE A 1 92 ? 10.215 7.617 -9.188 1.00 93.06 92 PHE A CA 1
ATOM 757 C C . PHE A 1 92 ? 11.538 7.174 -8.535 1.00 93.06 92 PHE A C 1
ATOM 759 O O . PHE A 1 92 ? 11.518 6.417 -7.564 1.00 93.06 92 PHE A O 1
ATOM 766 N N . ILE A 1 93 ? 12.690 7.694 -8.980 1.00 92.19 93 ILE A N 1
ATOM 767 C CA . ILE A 1 93 ? 14.000 7.249 -8.462 1.00 92.19 93 ILE A CA 1
ATOM 768 C C . ILE A 1 93 ? 14.409 7.882 -7.124 1.00 92.19 93 ILE A C 1
ATOM 770 O O . ILE A 1 93 ? 15.218 7.312 -6.394 1.00 92.19 93 ILE A O 1
ATOM 774 N N . LYS A 1 94 ? 13.940 9.096 -6.798 1.00 87.56 94 LYS A N 1
ATOM 775 C CA . LYS A 1 94 ? 14.447 9.825 -5.619 1.00 87.56 94 LYS A CA 1
ATOM 776 C C . LYS A 1 94 ? 13.764 9.402 -4.324 1.00 87.56 94 LYS A C 1
ATOM 778 O O . LYS A 1 94 ? 14.391 9.461 -3.261 1.00 87.56 94 LYS A O 1
ATOM 783 N N . ARG A 1 95 ? 12.498 8.991 -4.386 1.00 86.06 95 ARG A N 1
ATOM 784 C CA . ARG A 1 95 ? 11.695 8.747 -3.186 1.00 86.06 95 ARG A CA 1
ATOM 785 C C . ARG A 1 95 ? 11.836 7.331 -2.639 1.00 86.06 95 ARG A C 1
ATOM 787 O O . ARG A 1 95 ? 11.862 6.366 -3.397 1.00 86.06 95 ARG A O 1
ATOM 794 N N . ASN A 1 96 ? 11.899 7.255 -1.309 1.00 88.25 96 ASN A N 1
ATOM 795 C CA . ASN A 1 96 ? 11.815 6.008 -0.537 1.00 88.25 96 ASN A CA 1
ATOM 796 C C . ASN A 1 96 ? 10.374 5.557 -0.304 1.00 88.25 96 ASN A C 1
ATOM 798 O O . ASN A 1 96 ? 10.151 4.406 0.015 1.00 88.25 96 ASN A O 1
ATOM 802 N N . HIS A 1 97 ? 9.416 6.470 -0.409 1.00 90.19 97 HIS A N 1
ATOM 803 C CA . HIS A 1 97 ? 8.005 6.188 -0.203 1.00 90.19 97 HIS A CA 1
ATOM 804 C C . HIS A 1 97 ? 7.166 7.161 -1.036 1.00 90.19 97 HIS A C 1
ATOM 806 O O . HIS A 1 97 ? 7.607 8.289 -1.322 1.00 90.19 97 HIS A O 1
ATOM 812 N N . GLY A 1 98 ? 5.962 6.743 -1.404 1.00 88.38 98 GLY A N 1
ATOM 813 C CA . GLY A 1 98 ? 4.931 7.616 -1.945 1.00 88.38 98 GLY A CA 1
ATOM 814 C C . GLY A 1 98 ? 4.404 8.617 -0.902 1.00 88.38 98 GLY A C 1
ATOM 815 O O . GLY A 1 98 ? 4.956 8.751 0.201 1.00 88.38 98 GLY A O 1
ATOM 816 N N . PRO A 1 99 ? 3.369 9.395 -1.245 1.00 88.56 99 PRO A N 1
ATOM 817 C CA . PRO A 1 99 ? 2.659 10.208 -0.266 1.00 88.56 99 PRO A CA 1
ATOM 818 C C . PRO A 1 99 ? 2.002 9.313 0.797 1.00 88.56 99 PRO A C 1
ATOM 820 O O . PRO A 1 99 ? 1.568 8.197 0.509 1.00 88.56 99 PRO A O 1
ATOM 823 N N . LYS A 1 100 ? 1.940 9.802 2.039 1.00 91.38 100 LYS A N 1
ATOM 824 C CA . LYS A 1 100 ? 1.155 9.155 3.096 1.00 91.38 100 LYS A CA 1
ATOM 825 C C . LYS A 1 100 ? -0.301 9.539 2.879 1.00 91.38 100 LYS A C 1
ATOM 827 O O . LYS A 1 100 ? -0.642 10.709 3.037 1.00 91.38 100 LYS A O 1
ATOM 832 N N . ILE A 1 101 ? -1.111 8.576 2.460 1.00 89.50 101 ILE A N 1
ATOM 833 C CA . ILE A 1 101 ? -2.525 8.787 2.148 1.00 89.50 101 ILE A CA 1
ATOM 834 C C . ILE A 1 101 ? -3.350 8.430 3.382 1.00 89.50 101 ILE A C 1
ATOM 836 O O . ILE A 1 101 ? -3.066 7.442 4.063 1.00 89.50 101 ILE A O 1
ATOM 840 N N . ASN A 1 102 ? -4.344 9.264 3.671 1.00 92.25 102 ASN A N 1
ATOM 841 C CA . ASN A 1 102 ? -5.241 9.087 4.800 1.00 92.25 102 ASN A CA 1
ATOM 842 C C . ASN A 1 102 ? -6.204 7.904 4.542 1.00 92.25 102 ASN A C 1
ATOM 844 O O . ASN A 1 102 ? -6.877 7.856 3.519 1.00 92.25 102 ASN A O 1
ATOM 848 N N . THR A 1 103 ? -6.293 6.952 5.468 1.00 94.94 103 THR A N 1
ATOM 849 C CA . THR A 1 103 ? -7.155 5.757 5.397 1.00 94.94 103 THR A CA 1
ATOM 850 C C . THR A 1 103 ? -8.626 6.134 5.277 1.00 94.94 103 THR A C 1
ATOM 852 O O . THR A 1 103 ? -9.370 5.481 4.552 1.00 94.94 103 THR A O 1
ATOM 855 N N . PHE A 1 104 ? -9.049 7.234 5.906 1.00 93.88 104 PHE A N 1
ATOM 856 C CA . PHE A 1 104 ? -10.437 7.697 5.858 1.00 93.88 104 PHE A CA 1
ATOM 857 C C . PHE A 1 104 ? -10.878 8.183 4.472 1.00 93.88 104 PHE A C 1
ATOM 859 O O . PHE A 1 104 ? -12.077 8.329 4.245 1.00 93.88 104 PHE A O 1
ATOM 866 N N . VAL A 1 105 ? -9.946 8.411 3.540 1.00 92.31 105 VAL A N 1
ATOM 867 C CA . VAL A 1 105 ? -10.265 8.752 2.141 1.00 92.31 105 VAL A CA 1
ATOM 868 C C . VAL A 1 105 ? -10.099 7.558 1.192 1.00 92.31 105 VAL A C 1
ATOM 870 O O . VAL A 1 105 ? -10.344 7.693 -0.001 1.00 92.31 105 VAL A O 1
ATOM 873 N N . LEU A 1 106 ? -9.680 6.395 1.708 1.00 93.69 106 LEU A N 1
ATOM 874 C CA . LEU A 1 106 ? -9.451 5.170 0.942 1.00 93.69 106 LEU A CA 1
ATOM 875 C C . LEU A 1 106 ? -10.507 4.115 1.256 1.00 93.69 106 LEU A C 1
ATOM 877 O O . LEU A 1 106 ? -10.787 3.832 2.424 1.00 93.69 106 LEU A O 1
ATOM 881 N N . GLU A 1 107 ? -11.049 3.510 0.204 1.00 95.38 107 GLU A N 1
ATOM 882 C CA . GLU A 1 107 ? -12.027 2.425 0.295 1.00 95.38 107 GLU A CA 1
ATOM 883 C C . GLU A 1 107 ? -11.384 1.160 0.868 1.00 95.38 107 GLU A C 1
ATOM 885 O O . GLU A 1 107 ? -10.273 0.789 0.475 1.00 95.38 107 GLU A O 1
ATOM 890 N N . THR A 1 108 ? -12.074 0.521 1.821 1.00 96.75 108 THR A N 1
ATOM 891 C CA . THR A 1 108 ? -11.547 -0.582 2.640 1.00 96.75 108 THR A CA 1
ATOM 892 C C . THR A 1 108 ? -10.911 -1.671 1.789 1.00 96.75 108 THR A C 1
ATOM 894 O O . THR A 1 108 ? -9.780 -2.060 2.071 1.00 96.75 108 THR A O 1
ATOM 897 N N . GLY A 1 109 ? -11.572 -2.102 0.707 1.00 97.31 109 GLY A N 1
ATOM 898 C CA . GLY A 1 109 ? -11.101 -3.224 -0.105 1.00 97.31 109 GLY A CA 1
ATOM 899 C C . GLY A 1 109 ? -9.733 -3.016 -0.766 1.00 97.31 109 GLY A C 1
ATOM 900 O O . GLY A 1 109 ? -9.127 -3.986 -1.205 1.00 97.31 109 GLY A O 1
ATOM 901 N N . VAL A 1 110 ? -9.215 -1.783 -0.841 1.00 97.75 110 VAL A N 1
ATOM 902 C CA . VAL A 1 110 ? -7.911 -1.468 -1.461 1.00 97.75 110 VAL A CA 1
ATOM 903 C C . VAL A 1 110 ? -6.986 -0.626 -0.573 1.00 97.75 110 VAL A C 1
ATOM 905 O O . VAL A 1 110 ? -5.817 -0.426 -0.919 1.00 97.75 110 VAL A O 1
ATOM 908 N N . ALA A 1 111 ? -7.469 -0.129 0.570 1.00 97.44 111 ALA A N 1
ATOM 909 C CA . ALA A 1 111 ? -6.786 0.885 1.372 1.00 97.44 111 ALA A CA 1
ATOM 910 C C . ALA A 1 111 ? -5.388 0.455 1.838 1.00 97.44 111 ALA A C 1
ATOM 912 O O . ALA A 1 111 ? -4.417 1.203 1.662 1.00 97.44 111 ALA A O 1
ATOM 913 N N . LEU A 1 112 ? -5.26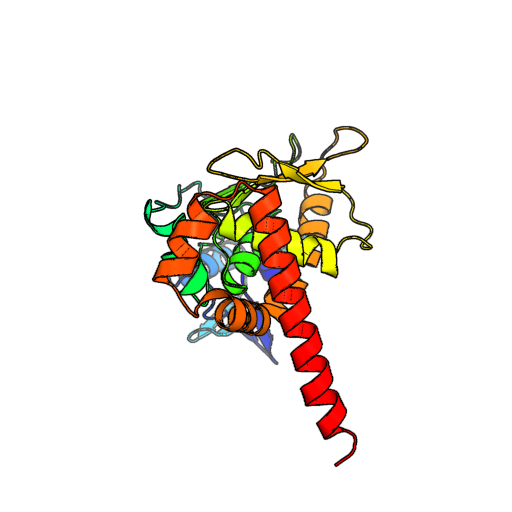1 -0.755 2.397 1.00 98.50 112 LEU A N 1
ATOM 914 C CA . LEU A 1 112 ? -3.970 -1.236 2.887 1.00 98.50 112 LEU A CA 1
ATOM 915 C C . LEU A 1 112 ? -2.969 -1.413 1.741 1.00 98.50 112 LEU A C 1
ATOM 917 O O . LEU A 1 112 ? -1.813 -1.014 1.877 1.00 98.50 112 LEU A O 1
ATOM 921 N N . LEU A 1 113 ? -3.409 -1.942 0.595 1.00 98.62 113 LEU A N 1
ATOM 922 C CA . LEU A 1 113 ? -2.549 -2.141 -0.571 1.00 98.62 113 LEU A CA 1
ATOM 923 C C . LEU A 1 113 ? -2.032 -0.814 -1.130 1.00 98.62 113 LEU A C 1
ATOM 925 O O . LEU A 1 113 ? -0.841 -0.696 -1.407 1.00 98.62 113 LEU A O 1
ATOM 929 N N . VAL A 1 114 ? -2.877 0.215 -1.221 1.00 97.62 114 VAL A N 1
ATOM 930 C CA . VAL A 1 114 ? -2.449 1.565 -1.628 1.00 97.62 114 VAL A CA 1
ATOM 931 C C . VAL A 1 114 ? -1.337 2.093 -0.713 1.00 97.62 114 VAL A C 1
ATOM 933 O O . VAL A 1 114 ? -0.308 2.594 -1.182 1.00 97.62 114 VAL A O 1
ATOM 936 N N . LYS A 1 115 ? -1.488 1.932 0.606 1.00 97.75 115 LYS A N 1
ATOM 937 C CA . LYS A 1 115 ? -0.475 2.368 1.580 1.00 97.75 115 LYS A CA 1
ATOM 938 C C . LYS A 1 115 ? 0.781 1.494 1.539 1.00 97.75 115 LYS A C 1
ATOM 940 O O . LYS A 1 115 ? 1.883 2.026 1.667 1.00 97.75 115 LYS A O 1
ATOM 945 N N . ALA A 1 116 ? 0.642 0.196 1.284 1.00 98.19 116 ALA A N 1
ATOM 946 C CA . ALA A 1 116 ? 1.752 -0.734 1.104 1.00 98.19 116 ALA A CA 1
ATOM 947 C C . ALA A 1 116 ? 2.587 -0.409 -0.144 1.00 98.19 116 ALA A C 1
ATOM 949 O O . ALA A 1 116 ? 3.813 -0.341 -0.070 1.00 98.19 116 ALA A O 1
ATOM 950 N N . ILE A 1 117 ? 1.933 -0.113 -1.271 1.00 97.56 117 ILE A N 1
ATOM 951 C CA . ILE A 1 117 ? 2.569 0.354 -2.512 1.00 97.56 117 ILE A CA 1
ATOM 952 C C . ILE A 1 117 ? 3.343 1.654 -2.249 1.00 97.56 117 ILE A C 1
ATOM 954 O O . ILE A 1 117 ? 4.500 1.785 -2.661 1.00 97.56 117 ILE A O 1
ATOM 958 N N . SER A 1 118 ? 2.738 2.590 -1.508 1.00 95.94 118 SER A N 1
ATOM 959 C CA . SER A 1 118 ? 3.408 3.821 -1.078 1.00 95.94 118 SER A CA 1
ATOM 960 C C . SER A 1 118 ? 4.646 3.531 -0.224 1.00 95.94 118 SER A C 1
ATOM 962 O O . SER A 1 118 ? 5.720 4.069 -0.503 1.00 95.94 118 SER A O 1
ATOM 964 N N . ALA A 1 119 ? 4.551 2.638 0.764 1.00 96.19 119 ALA A N 1
ATOM 965 C CA . ALA A 1 119 ? 5.682 2.233 1.602 1.00 96.19 119 ALA A CA 1
ATOM 966 C C . ALA A 1 119 ? 6.814 1.577 0.786 1.00 96.19 119 ALA A C 1
ATOM 968 O O . ALA A 1 119 ? 7.988 1.861 1.024 1.00 96.19 119 ALA A O 1
ATOM 969 N N . ALA A 1 120 ? 6.472 0.781 -0.231 1.00 96.06 120 ALA A N 1
ATOM 970 C CA . ALA A 1 120 ? 7.408 0.159 -1.173 1.00 96.06 120 ALA A CA 1
ATOM 971 C C . ALA A 1 120 ? 7.990 1.136 -2.221 1.00 96.06 120 ALA A C 1
ATOM 973 O O . ALA A 1 120 ? 8.632 0.728 -3.194 1.00 96.06 120 ALA A O 1
ATOM 974 N N . GLY A 1 121 ? 7.780 2.445 -2.043 1.00 94.62 121 GLY A N 1
ATOM 975 C CA . GLY A 1 121 ? 8.419 3.477 -2.851 1.00 94.62 121 GLY A CA 1
ATOM 976 C C . GLY A 1 121 ? 7.709 3.786 -4.163 1.00 94.62 121 GLY A C 1
ATOM 977 O O . GLY A 1 121 ? 8.279 4.508 -4.984 1.00 94.62 121 GLY A O 1
ATOM 978 N N . MET A 1 122 ? 6.508 3.265 -4.382 1.00 95.06 122 MET A N 1
ATOM 979 C CA . MET A 1 122 ? 5.700 3.532 -5.571 1.00 95.06 122 MET A CA 1
ATOM 980 C C . MET A 1 122 ? 4.628 4.582 -5.271 1.00 95.06 122 MET A C 1
ATOM 982 O O . MET A 1 122 ? 4.420 4.973 -4.124 1.00 95.06 122 MET A O 1
ATOM 986 N N . VAL A 1 123 ? 3.991 5.107 -6.314 1.00 93.75 123 VAL A N 1
ATOM 987 C CA . VAL A 1 123 ? 3.042 6.219 -6.193 1.00 93.75 123 VAL A CA 1
ATOM 988 C C . VAL A 1 123 ? 1.780 5.911 -6.979 1.00 93.75 123 VAL A C 1
ATOM 990 O O . VAL A 1 123 ? 1.855 5.590 -8.168 1.00 93.75 123 VAL A O 1
ATOM 993 N N . THR A 1 124 ? 0.645 6.066 -6.310 1.00 93.56 124 THR A N 1
ATOM 994 C CA . THR A 1 124 ? -0.707 5.946 -6.858 1.00 93.56 124 THR A CA 1
ATOM 995 C C . THR A 1 124 ? -1.403 7.308 -6.836 1.00 93.56 124 THR A C 1
ATOM 997 O O . THR A 1 124 ? -1.061 8.148 -6.002 1.00 93.56 124 THR A O 1
ATOM 1000 N N . ASP A 1 125 ? -2.341 7.547 -7.753 1.00 88.12 125 ASP A N 1
ATOM 1001 C CA . ASP A 1 125 ? -3.135 8.789 -7.828 1.00 88.12 125 ASP A CA 1
ATOM 1002 C C . ASP A 1 125 ? -4.580 8.609 -7.352 1.00 88.12 125 ASP A C 1
ATOM 1004 O O . ASP A 1 125 ? -5.087 9.467 -6.640 1.00 88.12 125 ASP A O 1
ATOM 1008 N N . CYS A 1 126 ? -5.244 7.510 -7.704 1.00 89.25 126 CYS A N 1
ATOM 1009 C CA . CYS A 1 126 ? -6.594 7.212 -7.233 1.00 89.25 126 CYS A CA 1
ATOM 1010 C C . CYS A 1 126 ? -6.814 5.711 -7.039 1.00 89.25 126 CYS A C 1
ATOM 1012 O O . CYS A 1 126 ? -6.076 4.875 -7.567 1.00 89.25 126 CYS A O 1
ATOM 1014 N N . SER A 1 127 ? -7.836 5.364 -6.263 1.00 93.94 127 SER A N 1
ATOM 1015 C CA . SER A 1 127 ? -8.217 3.975 -6.025 1.00 93.94 127 SER A CA 1
ATOM 1016 C C . SER A 1 127 ? -9.698 3.834 -5.697 1.00 93.94 127 SER A C 1
ATOM 1018 O O . SER A 1 127 ? -10.276 4.748 -5.116 1.00 93.94 127 SER A O 1
ATOM 1020 N N . CYS A 1 128 ? -10.274 2.681 -6.020 1.00 94.62 128 CYS A N 1
ATOM 1021 C CA . CYS A 1 128 ? -11.636 2.275 -5.685 1.00 94.62 128 CYS A CA 1
ATOM 1022 C C . CYS A 1 128 ? -11.671 0.740 -5.548 1.00 94.62 128 CYS A C 1
ATOM 1024 O O . CYS A 1 128 ? -11.015 0.048 -6.322 1.00 94.62 128 CYS A O 1
ATOM 1026 N N . ASP A 1 129 ? -12.413 0.185 -4.596 1.00 95.88 129 ASP A N 1
ATOM 1027 C CA . ASP A 1 129 ? -12.650 -1.255 -4.437 1.00 95.88 129 ASP A CA 1
ATOM 1028 C C . ASP A 1 129 ? -13.802 -1.775 -5.315 1.00 95.88 129 ASP A C 1
ATOM 1030 O O . ASP A 1 129 ? -14.075 -2.974 -5.363 1.00 95.88 129 ASP A O 1
ATOM 1034 N N . GLY A 1 130 ? -14.455 -0.875 -6.055 1.00 93.94 130 GLY A N 1
ATOM 1035 C CA . GLY A 1 130 ? -15.531 -1.195 -6.984 1.00 93.94 130 GLY A CA 1
ATOM 1036 C C . GLY A 1 130 ? -16.906 -1.336 -6.328 1.00 93.94 130 GLY A C 1
ATOM 1037 O O . GLY A 1 130 ? -17.883 -1.610 -7.034 1.00 93.94 130 GLY A O 1
ATOM 1038 N N . HIS A 1 131 ? -17.011 -1.115 -5.014 1.00 93.75 131 HIS A N 1
ATOM 1039 C CA . HIS A 1 131 ? -18.253 -1.125 -4.235 1.00 93.75 131 HIS A CA 1
ATOM 1040 C C . HIS A 1 131 ? -19.119 -2.382 -4.448 1.00 93.75 131 HIS A C 1
ATOM 1042 O O . HIS A 1 131 ? -20.349 -2.296 -4.455 1.00 93.75 131 HIS A O 1
ATOM 1048 N N . GLY A 1 132 ? -18.496 -3.535 -4.724 1.00 93.12 132 GLY A N 1
ATOM 1049 C CA . GLY A 1 132 ? -19.186 -4.802 -5.006 1.00 93.12 132 GLY A CA 1
ATOM 1050 C C . GLY A 1 132 ? -19.998 -4.822 -6.309 1.00 93.12 132 GLY A C 1
ATOM 1051 O O . GLY A 1 132 ? -20.807 -5.720 -6.524 1.00 93.12 132 GLY A O 1
ATOM 1052 N N . ARG A 1 133 ? -19.827 -3.827 -7.189 1.00 93.62 133 ARG A N 1
ATOM 1053 C CA . ARG A 1 133 ? -20.606 -3.686 -8.436 1.00 93.62 133 ARG A CA 1
ATOM 1054 C C . ARG A 1 133 ? -19.750 -3.718 -9.694 1.00 93.62 133 ARG A C 1
ATOM 1056 O O . ARG A 1 133 ? -20.249 -4.023 -10.772 1.00 93.62 133 ARG A O 1
ATOM 1063 N N . ARG A 1 134 ? -18.477 -3.358 -9.575 1.00 95.06 134 ARG A N 1
ATOM 1064 C CA . ARG A 1 134 ? -17.520 -3.259 -10.681 1.00 95.06 134 ARG A CA 1
ATOM 1065 C C . ARG A 1 134 ? -16.141 -3.696 -10.209 1.00 95.06 134 ARG A C 1
ATOM 1067 O O . ARG A 1 134 ? -15.924 -3.884 -9.018 1.00 95.06 134 ARG A O 1
ATOM 1074 N N . ALA A 1 135 ? -15.215 -3.811 -11.154 1.00 96.88 135 ALA A N 1
ATOM 1075 C CA . ALA A 1 135 ? -13.839 -4.160 -10.843 1.00 96.88 135 ALA A CA 1
ATOM 1076 C C . ALA A 1 135 ? -13.180 -3.114 -9.923 1.00 96.88 135 ALA A C 1
ATOM 1078 O O . ALA A 1 135 ? -13.383 -1.911 -10.143 1.00 96.88 135 ALA A O 1
ATOM 1079 N N . PRO A 1 136 ? -12.362 -3.549 -8.946 1.00 97.31 136 PRO A N 1
ATOM 1080 C CA . PRO A 1 136 ? -11.509 -2.654 -8.186 1.00 97.31 136 PRO A CA 1
ATOM 1081 C C . PRO A 1 136 ? -10.460 -2.026 -9.106 1.00 97.31 136 PRO A C 1
ATOM 1083 O O . PRO A 1 136 ? -10.117 -2.553 -10.170 1.00 97.31 136 PRO A O 1
ATOM 1086 N N . MET A 1 137 ? -9.932 -0.886 -8.690 1.00 96.31 137 MET A N 1
ATOM 1087 C CA . MET A 1 137 ? -8.964 -0.113 -9.444 1.00 96.31 137 MET A CA 1
ATOM 1088 C C . MET A 1 137 ? -7.985 0.567 -8.492 1.00 96.31 137 MET A C 1
ATOM 1090 O O . MET A 1 137 ? -8.396 1.252 -7.563 1.00 96.31 137 MET A O 1
ATOM 1094 N N . ILE A 1 138 ? -6.690 0.444 -8.762 1.00 96.88 138 ILE A N 1
ATOM 1095 C CA . ILE A 1 138 ? -5.638 1.280 -8.180 1.00 96.88 138 ILE A CA 1
ATOM 1096 C C . ILE A 1 138 ? -4.841 1.859 -9.339 1.00 96.88 138 ILE A C 1
ATOM 1098 O O . ILE A 1 138 ? -4.254 1.128 -10.133 1.00 96.88 138 ILE A O 1
ATOM 1102 N N . SER A 1 139 ? -4.830 3.175 -9.457 1.00 95.25 139 SER A N 1
ATOM 1103 C CA . SER A 1 139 ? -4.174 3.874 -10.548 1.00 95.25 139 SER A CA 1
ATOM 1104 C C . SER A 1 139 ? -2.790 4.367 -10.120 1.00 95.25 139 SER A C 1
ATOM 1106 O O . SER A 1 139 ? -2.599 4.864 -9.009 1.00 95.25 139 SER A O 1
ATOM 1108 N N . PHE A 1 140 ? -1.790 4.174 -10.982 1.00 94.94 140 PHE A N 1
ATOM 1109 C CA . PHE A 1 140 ? -0.406 4.573 -10.732 1.00 94.94 140 PHE A CA 1
ATOM 1110 C C . PHE A 1 140 ? -0.091 5.938 -11.342 1.00 94.94 140 PHE A C 1
ATOM 1112 O O . PHE A 1 140 ? -0.474 6.237 -12.474 1.00 94.94 140 PHE A O 1
ATOM 1119 N N . CYS A 1 141 ? 0.742 6.725 -10.653 1.00 91.94 141 CYS A N 1
ATOM 1120 C CA . CYS A 1 141 ? 1.308 7.951 -11.213 1.00 91.94 141 CYS A CA 1
ATOM 1121 C C . CYS A 1 141 ? 2.375 7.635 -12.275 1.00 91.94 141 CYS A C 1
ATOM 1123 O O . CYS A 1 141 ? 3.580 7.655 -11.999 1.00 91.94 141 CYS A O 1
ATOM 1125 N N . GLY A 1 142 ? 1.937 7.372 -13.504 1.00 90.44 142 GLY A N 1
ATOM 1126 C CA . GLY A 1 142 ? 2.794 7.168 -14.667 1.00 90.44 142 GLY A CA 1
ATOM 1127 C C . GLY A 1 142 ? 3.410 5.773 -14.787 1.00 90.44 142 GLY A C 1
ATOM 1128 O O . GLY A 1 142 ? 3.531 5.012 -13.823 1.00 90.44 142 GLY A O 1
ATOM 1129 N N . LYS A 1 143 ? 3.878 5.480 -16.006 1.00 94.06 143 LYS A N 1
ATOM 1130 C CA . LYS A 1 143 ? 4.408 4.172 -16.419 1.00 94.06 143 LYS A CA 1
ATOM 1131 C C . LYS A 1 143 ? 5.539 3.614 -15.559 1.00 94.06 143 LYS A C 1
ATOM 1133 O O . LYS A 1 143 ? 5.618 2.409 -15.383 1.00 94.06 143 LYS A O 1
ATOM 1138 N N . TYR A 1 144 ? 6.384 4.460 -14.965 1.00 95.19 144 TYR A N 1
ATOM 1139 C CA . TYR A 1 144 ? 7.517 3.990 -14.155 1.00 95.19 144 TYR A CA 1
ATOM 1140 C C . TYR A 1 144 ? 7.073 3.257 -12.884 1.00 95.19 144 TYR A C 1
ATOM 1142 O O . TYR A 1 144 ? 7.641 2.224 -12.544 1.00 95.19 144 TYR A O 1
ATOM 1150 N N . ASN A 1 145 ? 6.059 3.787 -12.188 1.00 95.56 145 ASN A N 1
ATOM 1151 C CA . ASN A 1 145 ? 5.530 3.155 -10.979 1.00 95.56 145 ASN A CA 1
ATOM 1152 C C . ASN A 1 145 ? 4.790 1.859 -11.329 1.00 95.56 145 ASN A C 1
ATOM 1154 O O . ASN A 1 145 ? 5.018 0.842 -10.682 1.00 95.56 145 ASN A O 1
ATOM 1158 N N . ALA A 1 146 ? 3.972 1.889 -12.384 1.00 96.75 146 ALA A N 1
ATOM 1159 C CA . ALA A 1 146 ? 3.229 0.725 -12.853 1.00 96.75 146 ALA A CA 1
ATOM 1160 C C . ALA A 1 146 ? 4.145 -0.404 -13.353 1.00 96.75 146 ALA A C 1
ATOM 1162 O O . ALA A 1 146 ? 3.946 -1.548 -12.968 1.00 96.75 146 ALA A O 1
ATOM 1163 N N . ALA A 1 147 ? 5.179 -0.099 -14.144 1.00 96.81 147 ALA A N 1
ATOM 1164 C CA . ALA A 1 147 ? 6.132 -1.094 -14.642 1.00 96.81 147 ALA A CA 1
ATOM 1165 C C . ALA A 1 147 ? 6.923 -1.748 -13.497 1.00 96.81 147 ALA A C 1
ATOM 1167 O O . ALA A 1 147 ? 7.093 -2.967 -13.466 1.00 96.81 147 ALA A O 1
ATOM 1168 N N . TRP A 1 148 ? 7.356 -0.952 -12.510 1.00 97.38 148 TRP A N 1
ATOM 1169 C CA . TRP A 1 148 ? 8.027 -1.482 -11.322 1.00 97.38 148 TRP A CA 1
ATOM 1170 C C . TRP A 1 148 ? 7.097 -2.368 -10.488 1.00 97.38 148 TRP A C 1
ATOM 1172 O O . TRP A 1 148 ? 7.489 -3.471 -10.111 1.00 97.38 148 TRP A O 1
ATOM 1182 N N . PHE A 1 149 ? 5.853 -1.934 -10.261 1.00 97.62 149 PHE A N 1
ATOM 1183 C CA . PHE A 1 149 ? 4.845 -2.760 -9.604 1.00 97.62 149 PHE A CA 1
ATOM 1184 C C . PHE A 1 149 ? 4.606 -4.061 -10.372 1.00 97.62 149 PHE A C 1
ATOM 1186 O O . PHE A 1 149 ? 4.628 -5.126 -9.770 1.00 97.62 149 PHE A O 1
ATOM 1193 N N . HIS A 1 150 ? 4.422 -3.990 -11.693 1.00 96.62 150 HIS A N 1
ATOM 1194 C CA . HIS A 1 150 ? 4.139 -5.146 -12.541 1.00 96.62 150 HIS A CA 1
ATOM 1195 C C . HIS A 1 150 ? 5.229 -6.206 -12.446 1.00 96.62 150 HIS A C 1
ATOM 1197 O O . HIS A 1 150 ? 4.932 -7.383 -12.271 1.00 96.62 150 HIS A O 1
ATOM 1203 N N . LEU A 1 151 ? 6.493 -5.784 -12.510 1.00 96.81 151 LEU A N 1
ATOM 1204 C CA . LEU A 1 151 ? 7.638 -6.673 -12.365 1.00 96.81 151 LEU A CA 1
ATOM 1205 C C . LEU A 1 151 ? 7.618 -7.410 -11.020 1.00 96.81 151 LEU A C 1
ATOM 1207 O O . LEU A 1 151 ? 7.781 -8.630 -10.981 1.00 96.81 151 LEU A O 1
ATOM 1211 N N . LEU A 1 152 ? 7.408 -6.678 -9.922 1.00 96.94 152 LEU A N 1
ATOM 1212 C CA . LEU A 1 152 ? 7.328 -7.267 -8.585 1.00 96.94 152 LEU A CA 1
ATOM 1213 C C . LEU A 1 152 ? 6.102 -8.179 -8.453 1.00 96.94 152 LEU A C 1
ATOM 1215 O O . LEU A 1 152 ? 6.209 -9.281 -7.919 1.00 96.94 152 LEU A O 1
ATOM 1219 N N . TYR A 1 153 ? 4.966 -7.759 -9.008 1.00 96.75 153 TYR A N 1
ATOM 1220 C CA . TYR A 1 153 ? 3.732 -8.530 -9.021 1.00 96.75 153 TYR A CA 1
ATOM 1221 C C . TYR A 1 153 ? 3.929 -9.882 -9.724 1.00 96.75 153 TYR A C 1
ATOM 1223 O O . TYR A 1 153 ? 3.703 -10.937 -9.137 1.00 96.75 153 TYR A O 1
ATOM 1231 N N . GLN A 1 154 ? 4.448 -9.862 -10.954 1.00 95.06 154 GLN A N 1
ATOM 1232 C CA . GLN A 1 154 ? 4.707 -11.066 -11.746 1.00 95.06 154 GLN A CA 1
ATOM 1233 C C . GLN A 1 154 ? 5.705 -12.011 -11.074 1.00 95.06 154 GLN A C 1
ATOM 1235 O O . GLN A 1 154 ? 5.595 -13.227 -11.206 1.00 95.06 154 GLN A O 1
ATOM 1240 N N . LYS A 1 155 ? 6.682 -11.470 -10.344 1.00 94.25 155 LYS A N 1
ATOM 1241 C CA . LYS A 1 155 ? 7.678 -12.290 -9.658 1.00 94.25 155 LYS A CA 1
ATOM 1242 C C . LYS A 1 155 ? 7.134 -12.979 -8.409 1.00 94.25 155 LYS A C 1
ATOM 1244 O O . LYS A 1 155 ? 7.510 -14.116 -8.148 1.00 94.25 155 LYS A O 1
ATOM 1249 N N . HIS A 1 156 ? 6.304 -12.290 -7.632 1.00 95.19 156 HIS A N 1
ATOM 1250 C CA . HIS A 1 156 ? 5.922 -12.749 -6.294 1.00 95.19 156 HIS A CA 1
ATOM 1251 C C . HIS A 1 156 ? 4.510 -13.327 -6.215 1.00 95.19 156 HIS A C 1
ATOM 1253 O O . HIS A 1 156 ? 4.235 -14.106 -5.310 1.00 95.19 156 HIS A O 1
ATOM 1259 N N . PHE A 1 157 ? 3.637 -12.996 -7.166 1.00 95.50 157 PHE A N 1
ATOM 1260 C CA . PHE A 1 157 ? 2.214 -13.316 -7.070 1.00 95.50 157 PHE A CA 1
ATOM 1261 C C . PHE A 1 157 ? 1.651 -14.094 -8.257 1.00 95.50 157 PHE A C 1
ATOM 1263 O O . PHE A 1 157 ? 0.508 -14.529 -8.199 1.00 95.50 157 PHE A O 1
ATOM 1270 N N . LYS A 1 158 ? 2.438 -14.348 -9.309 1.00 89.50 158 LYS A N 1
ATOM 1271 C CA . LYS A 1 158 ? 1.967 -15.082 -10.498 1.00 89.50 158 LYS A CA 1
ATOM 1272 C C . LYS A 1 158 ? 1.456 -16.499 -10.197 1.00 89.50 158 LYS A C 1
ATOM 1274 O O . LYS A 1 158 ? 0.644 -17.018 -10.951 1.00 89.50 158 LYS A O 1
ATOM 1279 N N . GLN A 1 159 ? 1.952 -17.127 -9.131 1.00 89.94 159 GLN A N 1
ATOM 1280 C CA . GLN A 1 159 ? 1.550 -18.474 -8.707 1.00 89.94 159 GLN A CA 1
ATOM 1281 C C . GLN A 1 159 ? 0.558 -18.466 -7.535 1.00 89.94 159 GLN A C 1
ATOM 1283 O O . GLN A 1 159 ? 0.166 -19.531 -7.067 1.00 89.94 159 GLN A O 1
ATOM 1288 N N . ILE A 1 160 ? 0.168 -17.289 -7.038 1.00 93.50 160 ILE A N 1
ATOM 1289 C CA . ILE A 1 160 ? -0.793 -17.186 -5.941 1.00 93.50 160 ILE A CA 1
ATOM 1290 C C . ILE A 1 160 ? -2.203 -17.328 -6.516 1.00 93.50 160 ILE A C 1
ATOM 1292 O O . ILE A 1 160 ? -2.574 -16.638 -7.466 1.00 93.50 160 ILE A O 1
ATOM 1296 N N . ALA A 1 161 ? -2.983 -18.236 -5.931 1.00 93.94 161 ALA A N 1
ATOM 1297 C CA . ALA A 1 161 ? -4.385 -18.428 -6.269 1.00 93.94 161 ALA A CA 1
ATOM 1298 C C . ALA A 1 161 ? -5.231 -17.344 -5.586 1.00 93.94 161 ALA A C 1
ATOM 1300 O O . ALA A 1 161 ? -5.640 -17.495 -4.438 1.00 93.94 161 ALA A O 1
ATOM 1301 N N . PHE A 1 162 ? -5.439 -16.236 -6.290 1.00 97.19 162 PHE A N 1
ATOM 1302 C CA . PHE A 1 162 ? -6.354 -15.172 -5.879 1.00 97.19 162 PHE A CA 1
ATOM 1303 C C . PHE A 1 162 ? -7.806 -15.498 -6.229 1.00 97.19 162 PHE A C 1
ATOM 1305 O O . PHE A 1 162 ? -8.075 -16.320 -7.110 1.00 97.19 162 PHE A O 1
ATOM 1312 N N . HIS A 1 163 ? -8.740 -14.797 -5.587 1.00 97.69 163 HIS A N 1
ATOM 1313 C CA . HIS A 1 163 ? -10.159 -14.859 -5.934 1.00 97.69 163 HIS A CA 1
ATOM 1314 C C . HIS A 1 163 ? -10.444 -14.241 -7.306 1.00 97.69 163 HIS A C 1
ATOM 1316 O O . HIS A 1 163 ? -11.319 -14.723 -8.032 1.00 97.69 163 HIS A O 1
ATOM 1322 N N . TYR A 1 164 ? -9.693 -13.202 -7.682 1.00 97.81 164 TYR A N 1
ATOM 1323 C CA . TYR A 1 164 ? -9.782 -12.567 -8.995 1.00 97.81 164 TYR A CA 1
ATOM 1324 C C . TYR A 1 164 ? -8.449 -12.587 -9.748 1.00 97.81 164 TYR A C 1
ATOM 1326 O O . TYR A 1 164 ? -7.367 -12.597 -9.165 1.00 97.81 164 TYR A O 1
ATOM 1334 N N . GLU A 1 165 ? -8.510 -12.528 -11.078 1.00 96.56 165 GLU A N 1
ATOM 1335 C CA . GLU A 1 165 ? -7.313 -12.368 -11.908 1.00 96.56 165 GLU A CA 1
ATOM 1336 C C . GLU A 1 165 ? -6.898 -10.891 -11.914 1.00 96.56 165 GLU A C 1
ATOM 1338 O O . GLU A 1 165 ? -7.577 -10.059 -12.518 1.00 96.56 165 GLU A O 1
ATOM 1343 N N . TRP A 1 166 ? -5.789 -10.550 -11.258 1.00 97.62 166 TRP A N 1
ATOM 1344 C CA . TRP A 1 166 ? -5.283 -9.177 -11.197 1.00 97.62 166 TRP A CA 1
ATOM 1345 C C . TRP A 1 166 ? -4.299 -8.873 -12.329 1.00 97.62 166 TRP A C 1
ATOM 1347 O O . TRP A 1 166 ? -3.365 -9.629 -12.595 1.00 97.62 166 TRP A O 1
ATOM 1357 N N . PHE A 1 167 ? -4.483 -7.731 -12.990 1.00 96.38 167 PHE A N 1
ATOM 1358 C CA . PHE A 1 167 ? -3.685 -7.327 -14.147 1.00 96.38 167 PHE A CA 1
ATOM 1359 C C . PHE A 1 167 ? -3.576 -5.803 -14.267 1.00 96.38 167 PHE A C 1
ATOM 1361 O O . PHE A 1 167 ? -4.325 -5.049 -13.642 1.00 96.38 167 PHE A O 1
ATOM 1368 N N . LEU A 1 168 ? -2.627 -5.339 -15.087 1.00 96.19 168 LEU A N 1
ATOM 1369 C CA . LEU A 1 168 ? -2.538 -3.928 -15.451 1.00 96.19 168 LEU A CA 1
ATOM 1370 C C . LEU A 1 168 ? -3.368 -3.635 -16.701 1.00 96.19 168 LEU A C 1
ATOM 1372 O O . LEU A 1 168 ? -3.230 -4.304 -17.723 1.00 96.19 168 LEU A O 1
ATOM 1376 N N . LYS A 1 169 ? -4.200 -2.601 -16.626 1.00 94.25 169 LYS A N 1
ATOM 1377 C CA . LYS A 1 169 ? -5.036 -2.095 -17.713 1.00 94.25 169 LYS A CA 1
ATOM 1378 C C . LYS A 1 169 ? -4.543 -0.720 -18.168 1.00 94.25 169 LYS A C 1
ATOM 1380 O O . LYS A 1 169 ? -4.070 0.074 -17.356 1.00 94.25 169 LYS A O 1
ATOM 1385 N N . ASN A 1 170 ? -4.735 -0.433 -19.456 1.00 90.06 170 ASN A N 1
ATOM 1386 C CA . ASN A 1 170 ? -4.363 0.817 -20.127 1.00 90.06 170 ASN A CA 1
ATOM 1387 C C . ASN A 1 170 ? -2.848 1.124 -20.083 1.00 90.06 170 ASN A C 1
ATOM 1389 O O . ASN A 1 170 ? -2.489 2.222 -19.660 1.00 90.06 170 ASN A O 1
ATOM 1393 N N . PRO A 1 171 ? -1.956 0.208 -20.512 1.00 85.88 171 PRO A N 1
ATOM 1394 C CA . PRO A 1 171 ? -0.504 0.435 -20.462 1.00 85.88 171 PRO A CA 1
ATOM 1395 C C . PRO A 1 171 ? -0.045 1.672 -21.257 1.00 85.88 171 PRO A C 1
ATOM 1397 O O . PRO A 1 171 ? 0.905 2.341 -20.857 1.00 85.88 171 PRO A O 1
ATOM 1400 N N . GLU A 1 172 ? -0.783 2.038 -22.308 1.00 82.81 172 GLU A N 1
ATOM 1401 C CA . GLU A 1 172 ? -0.524 3.223 -23.141 1.00 82.81 172 GLU A CA 1
ATOM 1402 C C . GLU A 1 172 ? -1.012 4.546 -22.525 1.00 82.81 172 GLU A C 1
ATOM 1404 O O . GLU A 1 172 ? -0.728 5.633 -23.030 1.00 82.81 172 GLU A O 1
ATOM 1409 N N . SER A 1 173 ? -1.776 4.486 -21.430 1.00 82.56 173 SER A N 1
ATOM 1410 C CA . SER A 1 173 ? -2.309 5.672 -20.764 1.00 82.56 173 SER A CA 1
ATOM 1411 C C . SER A 1 173 ? -1.282 6.304 -19.829 1.00 82.56 173 SER A C 1
ATOM 1413 O O . SER A 1 173 ? -0.396 5.660 -19.265 1.00 82.56 173 SER A O 1
ATOM 1415 N N . ARG A 1 174 ? -1.460 7.602 -19.570 1.00 76.06 174 ARG A N 1
ATOM 1416 C CA . ARG A 1 174 ? -0.721 8.310 -18.518 1.00 76.06 174 ARG A CA 1
ATOM 1417 C C . ARG A 1 174 ? -0.999 7.732 -17.122 1.00 76.06 174 ARG A C 1
ATOM 1419 O O . ARG A 1 174 ? -0.109 7.783 -16.271 1.00 76.06 174 ARG A O 1
ATOM 1426 N N . SER A 1 175 ? -2.196 7.187 -16.919 1.00 81.06 175 SER A N 1
ATOM 1427 C CA . SER A 1 175 ? -2.628 6.522 -15.691 1.00 81.06 175 SER A CA 1
ATOM 1428 C C . SER A 1 175 ? -2.917 5.058 -16.011 1.00 81.06 175 SER A C 1
ATOM 1430 O O . SER A 1 175 ? -3.900 4.738 -16.679 1.00 81.06 175 SER A O 1
ATOM 1432 N N . ILE A 1 176 ? -2.008 4.190 -15.571 1.00 94.06 176 ILE A N 1
ATOM 1433 C CA . ILE A 1 176 ? -2.088 2.735 -15.732 1.00 94.06 176 ILE A CA 1
ATOM 1434 C C . ILE A 1 176 ? -2.724 2.177 -14.467 1.00 94.06 176 ILE A C 1
ATOM 1436 O O . ILE A 1 176 ? -2.353 2.580 -13.361 1.00 94.06 176 ILE A O 1
ATOM 1440 N N . HIS A 1 177 ? -3.671 1.258 -14.618 1.00 95.75 177 HIS A N 1
ATOM 1441 C CA . HIS A 1 177 ? -4.482 0.783 -13.504 1.00 95.75 177 HIS A CA 1
ATOM 1442 C C . HIS A 1 177 ? -4.179 -0.672 -13.182 1.00 95.75 177 HIS A C 1
ATOM 1444 O O . HIS A 1 177 ? -4.291 -1.522 -14.058 1.00 95.75 177 HIS A O 1
ATOM 1450 N N . LEU A 1 178 ? -3.877 -0.977 -11.924 1.00 97.81 178 LEU A N 1
ATOM 1451 C CA . LEU A 1 178 ? -4.092 -2.315 -11.394 1.00 97.81 178 LEU A CA 1
ATOM 1452 C C . LEU A 1 178 ? -5.592 -2.516 -11.215 1.00 97.81 178 LEU A C 1
ATOM 1454 O O . LEU A 1 178 ? -6.251 -1.736 -10.532 1.00 97.81 178 LEU A O 1
ATOM 1458 N N . THR A 1 179 ? -6.125 -3.550 -11.843 1.00 97.75 179 THR A N 1
ATOM 1459 C CA . THR A 1 179 ? -7.530 -3.935 -11.741 1.00 97.75 179 THR A CA 1
ATOM 1460 C C . THR A 1 179 ? -7.636 -5.452 -11.739 1.00 97.75 179 THR A C 1
ATOM 1462 O O . THR A 1 179 ? -6.628 -6.150 -11.866 1.00 97.75 179 THR A O 1
ATOM 1465 N N . ALA A 1 180 ? -8.848 -5.960 -11.581 1.00 97.62 180 ALA A N 1
ATOM 1466 C CA . ALA A 1 180 ? -9.108 -7.382 -11.526 1.00 97.62 180 ALA A CA 1
ATOM 1467 C C . ALA A 1 180 ? -10.167 -7.794 -12.553 1.00 97.62 180 ALA A C 1
ATOM 1469 O O . ALA A 1 180 ? -11.008 -6.989 -12.967 1.00 97.62 180 ALA A O 1
ATOM 1470 N N . ARG A 1 181 ? -10.144 -9.063 -12.961 1.00 96.75 181 ARG A N 1
ATOM 1471 C CA . ARG A 1 181 ? -11.172 -9.700 -13.786 1.00 96.75 181 ARG A CA 1
ATOM 1472 C C . ARG A 1 181 ? -11.900 -10.752 -12.955 1.00 96.75 181 ARG A C 1
ATOM 1474 O O . ARG A 1 181 ? -11.273 -11.604 -12.333 1.00 96.75 181 ARG A O 1
ATOM 1481 N N . SER A 1 182 ? -13.228 -10.695 -12.989 1.00 95.94 182 SER A N 1
ATOM 1482 C CA . SER A 1 182 ? -14.106 -11.720 -12.426 1.00 95.94 182 SER A CA 1
ATOM 1483 C C . SER A 1 182 ? -14.535 -12.693 -13.523 1.00 95.94 182 SER A C 1
ATOM 1485 O O . SER A 1 182 ? -14.945 -12.262 -14.602 1.00 95.94 182 SER A O 1
ATOM 1487 N N . SER A 1 183 ? -14.454 -13.997 -13.252 1.00 91.88 183 SER A N 1
ATOM 1488 C CA . SER A 1 183 ? -14.841 -15.057 -14.196 1.00 91.88 183 SER A CA 1
ATOM 1489 C C . SER A 1 183 ? -16.351 -15.118 -14.444 1.00 91.88 183 SER A C 1
ATOM 1491 O O . SER A 1 183 ? -16.783 -15.566 -15.501 1.00 91.88 183 SER A O 1
ATOM 1493 N N . ASN A 1 184 ? -17.157 -14.640 -13.491 1.00 91.88 184 ASN A N 1
ATOM 1494 C CA . ASN A 1 184 ? -18.621 -14.642 -13.552 1.00 91.88 184 ASN A CA 1
ATOM 1495 C C . ASN A 1 184 ? -19.233 -13.227 -13.517 1.00 91.88 184 ASN A C 1
ATOM 1497 O O . ASN A 1 184 ? -20.450 -13.083 -13.411 1.00 91.88 184 ASN A O 1
ATOM 1501 N N . GLY A 1 185 ? -18.397 -12.183 -13.561 1.00 89.00 185 GLY A N 1
ATOM 1502 C CA . GLY A 1 185 ? -18.817 -10.780 -13.512 1.00 89.00 185 GLY A CA 1
ATOM 1503 C C . GLY A 1 185 ? -19.346 -10.297 -12.155 1.00 89.00 185 GLY A C 1
ATOM 1504 O O . GLY A 1 185 ? -19.722 -9.131 -12.047 1.00 89.00 185 GLY A O 1
ATOM 1505 N N . LYS A 1 186 ? -19.371 -11.150 -11.121 1.00 93.62 186 LYS A N 1
ATOM 1506 C CA . LYS A 1 186 ? -19.781 -10.786 -9.758 1.00 93.62 186 LYS A CA 1
ATOM 1507 C C . LYS A 1 186 ? -18.581 -10.326 -8.936 1.00 93.62 186 LYS A C 1
ATOM 1509 O O . LYS A 1 186 ? -17.465 -10.808 -9.142 1.00 93.62 186 LYS A O 1
ATOM 1514 N N . TRP A 1 187 ? -18.846 -9.417 -8.003 1.00 97.00 187 TRP A N 1
ATOM 1515 C CA . TRP A 1 187 ? -17.853 -8.803 -7.129 1.00 97.00 187 TRP A CA 1
ATOM 1516 C C . TRP A 1 187 ? -18.295 -8.910 -5.670 1.00 97.00 187 TRP A C 1
ATOM 1518 O O . TRP A 1 187 ? -19.319 -8.356 -5.282 1.00 97.00 187 TRP A O 1
ATOM 1528 N N . ASP A 1 188 ? -17.498 -9.606 -4.872 1.00 97.12 188 ASP A N 1
ATOM 1529 C CA . ASP A 1 188 ? -17.560 -9.637 -3.413 1.00 97.12 188 ASP A CA 1
ATOM 1530 C C . ASP A 1 188 ? -16.419 -8.789 -2.837 1.00 97.12 188 ASP A C 1
ATOM 1532 O O . ASP A 1 188 ? -15.248 -8.999 -3.173 1.00 97.12 188 ASP A O 1
ATOM 1536 N N . LEU A 1 189 ? -16.767 -7.823 -1.983 1.00 97.06 189 LEU A N 1
ATOM 1537 C CA . LEU A 1 189 ? -15.810 -6.909 -1.361 1.00 97.06 189 LEU A CA 1
ATOM 1538 C C . LEU A 1 189 ? -14.875 -7.607 -0.367 1.00 97.06 189 LEU A C 1
ATOM 1540 O O . LEU A 1 189 ? -13.738 -7.165 -0.218 1.00 97.06 189 LEU A O 1
ATOM 1544 N N . ASN A 1 190 ? -15.309 -8.693 0.277 1.00 97.88 190 ASN A N 1
ATOM 1545 C CA . ASN A 1 190 ? -14.439 -9.470 1.158 1.00 97.88 190 ASN A 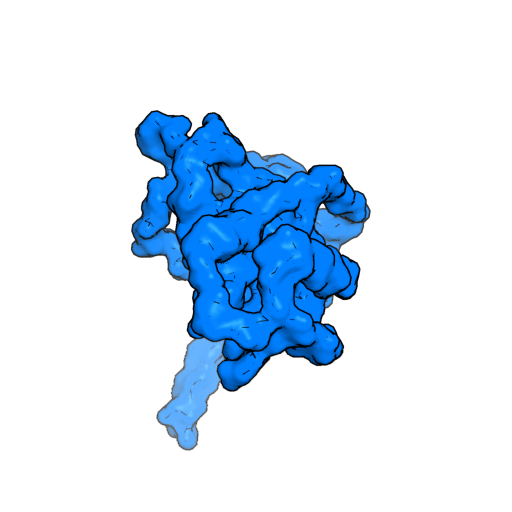CA 1
ATOM 1546 C C . ASN A 1 190 ? -13.342 -10.156 0.346 1.00 97.88 190 ASN A C 1
ATOM 1548 O O . ASN A 1 190 ? -12.182 -10.068 0.720 1.00 97.88 190 ASN A O 1
ATOM 1552 N N . TYR A 1 191 ? -13.671 -10.732 -0.814 1.00 98.38 191 TYR A N 1
ATOM 1553 C CA . TYR A 1 191 ? -12.666 -11.327 -1.702 1.00 98.38 191 TYR A CA 1
ATOM 1554 C C . TYR A 1 191 ? -11.706 -10.287 -2.287 1.00 98.38 191 TYR A C 1
ATOM 1556 O O . TYR A 1 191 ? -10.515 -10.556 -2.423 1.00 98.38 191 TYR A O 1
ATOM 1564 N N . VAL A 1 192 ? -12.192 -9.075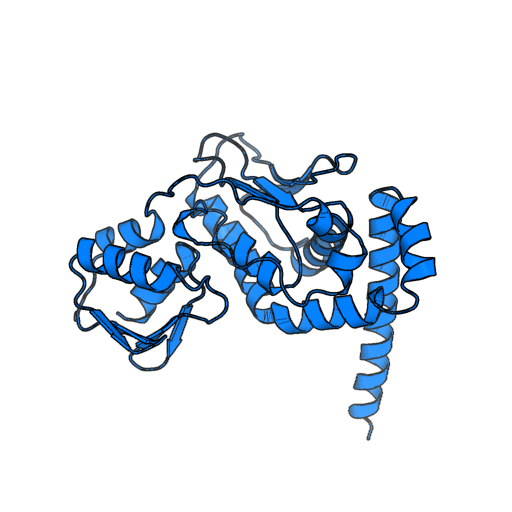 -2.594 1.00 98.44 192 VAL A N 1
ATOM 1565 C CA . VAL A 1 192 ? -11.305 -7.968 -2.991 1.00 98.44 192 VAL A CA 1
ATOM 1566 C C . VAL A 1 192 ? -10.355 -7.622 -1.843 1.00 98.44 192 VAL A C 1
ATOM 1568 O O . VAL A 1 192 ? -9.153 -7.503 -2.068 1.00 98.44 192 VAL A O 1
ATOM 1571 N N . LEU A 1 193 ? -10.874 -7.493 -0.618 1.00 98.56 193 LEU A N 1
ATOM 1572 C CA . LEU A 1 193 ? -10.072 -7.210 0.568 1.00 98.56 193 LEU A CA 1
ATOM 1573 C C . LEU A 1 193 ? -9.047 -8.320 0.845 1.00 98.56 193 LEU A C 1
ATOM 1575 O O . LEU A 1 193 ? -7.891 -8.020 1.107 1.00 98.56 193 LEU A O 1
ATOM 1579 N N . GLU A 1 194 ? -9.429 -9.591 0.767 1.00 98.50 194 GLU A N 1
ATOM 1580 C CA . GLU A 1 194 ? -8.537 -10.732 0.995 1.00 98.50 194 GLU A CA 1
ATOM 1581 C C . GLU A 1 194 ? -7.370 -10.752 -0.003 1.00 98.50 194 GLU A C 1
ATOM 1583 O O . GLU A 1 194 ? -6.206 -10.802 0.410 1.00 98.50 194 GLU A O 1
ATOM 1588 N N . ASP A 1 195 ? -7.657 -10.612 -1.302 1.00 98.56 195 ASP A N 1
ATOM 1589 C CA . ASP A 1 195 ? -6.633 -10.544 -2.349 1.00 98.56 195 ASP A CA 1
ATOM 1590 C C . ASP A 1 195 ? -5.663 -9.373 -2.116 1.00 98.56 195 ASP A C 1
ATOM 1592 O O . ASP A 1 195 ? -4.436 -9.531 -2.170 1.00 98.56 195 ASP A O 1
ATOM 1596 N N . THR A 1 196 ? -6.193 -8.176 -1.843 1.00 98.69 196 THR A N 1
ATOM 1597 C CA . THR A 1 196 ? -5.356 -6.984 -1.669 1.00 98.69 196 THR A CA 1
ATOM 1598 C C . THR A 1 196 ? -4.586 -7.006 -0.354 1.00 98.69 196 THR A C 1
ATOM 1600 O O . THR A 1 196 ? -3.454 -6.524 -0.325 1.00 98.69 196 THR A O 1
ATOM 1603 N N . MET A 1 197 ? -5.126 -7.610 0.709 1.00 98.50 197 MET A N 1
ATOM 1604 C CA . MET A 1 197 ? -4.438 -7.827 1.985 1.00 98.50 197 MET A CA 1
ATOM 1605 C C . MET A 1 197 ? -3.216 -8.732 1.816 1.00 98.50 197 MET A C 1
ATOM 1607 O O . MET A 1 197 ? -2.151 -8.425 2.359 1.00 98.50 197 MET A O 1
ATOM 1611 N N . LEU A 1 198 ? -3.333 -9.813 1.036 1.00 98.25 198 LEU A N 1
ATOM 1612 C CA . LEU A 1 198 ? -2.205 -10.697 0.722 1.00 98.25 198 LEU A CA 1
ATOM 1613 C C . LEU A 1 198 ? -1.078 -9.926 0.027 1.00 98.25 198 LEU A C 1
ATOM 1615 O O . LEU A 1 198 ? 0.083 -9.998 0.442 1.00 98.25 198 LEU A O 1
ATOM 1619 N N . MET A 1 199 ? -1.421 -9.124 -0.984 1.00 98.62 199 MET A N 1
ATOM 1620 C CA . MET A 1 199 ? -0.446 -8.269 -1.664 1.00 98.62 199 MET A CA 1
ATOM 1621 C C . MET A 1 199 ? 0.153 -7.224 -0.719 1.00 98.62 199 MET A C 1
ATOM 1623 O O . MET A 1 199 ? 1.371 -7.027 -0.688 1.00 98.62 199 MET A O 1
ATOM 1627 N N . ALA A 1 200 ? -0.689 -6.563 0.074 1.00 98.56 200 ALA A N 1
ATOM 1628 C CA . ALA A 1 200 ? -0.289 -5.478 0.953 1.00 98.56 200 ALA A CA 1
ATOM 1629 C C . ALA A 1 200 ? 0.703 -5.940 2.020 1.00 98.56 200 ALA A C 1
ATOM 1631 O O . ALA A 1 200 ? 1.722 -5.282 2.228 1.00 98.56 200 ALA A O 1
ATOM 1632 N N . ARG A 1 201 ? 0.451 -7.088 2.661 1.00 98.06 201 ARG A N 1
ATOM 1633 C CA . ARG A 1 201 ? 1.333 -7.644 3.696 1.00 98.06 201 ARG A CA 1
ATOM 1634 C C . ARG A 1 201 ? 2.729 -7.939 3.154 1.00 98.06 201 ARG A C 1
ATOM 1636 O O . ARG A 1 201 ? 3.709 -7.555 3.790 1.00 98.06 201 ARG A O 1
ATOM 1643 N N . TYR A 1 202 ? 2.831 -8.520 1.956 1.00 98.00 202 TYR A N 1
ATOM 1644 C CA . TYR A 1 202 ? 4.118 -8.709 1.282 1.00 98.00 202 TYR A CA 1
ATOM 1645 C C . TYR A 1 202 ? 4.824 -7.369 1.023 1.00 98.00 202 TYR A C 1
ATOM 1647 O O . TYR A 1 202 ? 5.977 -7.188 1.414 1.00 98.00 202 TYR A O 1
ATOM 1655 N N . PHE A 1 203 ? 4.134 -6.397 0.415 1.00 98.25 203 PHE A N 1
ATOM 1656 C CA . PHE A 1 203 ? 4.745 -5.103 0.098 1.00 98.25 203 PHE A CA 1
ATOM 1657 C C . PHE A 1 203 ? 5.146 -4.314 1.347 1.00 98.25 203 PHE A C 1
ATOM 1659 O O . PHE A 1 203 ? 6.164 -3.628 1.316 1.00 98.25 203 PHE A O 1
ATOM 1666 N N . LEU A 1 204 ? 4.390 -4.410 2.443 1.00 97.50 204 LEU A N 1
ATOM 1667 C CA . LEU A 1 204 ? 4.748 -3.802 3.725 1.00 97.50 204 LEU A CA 1
ATOM 1668 C C . LEU A 1 204 ? 5.988 -4.461 4.324 1.00 97.50 204 LEU A C 1
ATOM 1670 O O . LEU A 1 204 ? 6.913 -3.743 4.714 1.00 97.50 204 LEU A O 1
ATOM 1674 N N . HIS A 1 205 ? 6.028 -5.796 4.347 1.00 97.31 205 HIS A N 1
ATOM 1675 C CA . HIS A 1 205 ? 7.161 -6.563 4.860 1.00 97.31 205 HIS A CA 1
ATOM 1676 C C . HIS A 1 205 ? 8.454 -6.239 4.100 1.00 97.31 205 HIS A C 1
ATOM 1678 O O . HIS A 1 205 ? 9.480 -5.939 4.704 1.00 97.31 205 HIS A O 1
ATOM 1684 N N . GLU A 1 206 ? 8.381 -6.190 2.770 1.00 97.31 206 GLU A N 1
ATOM 1685 C CA . GLU A 1 206 ? 9.539 -5.961 1.899 1.00 97.31 206 GLU A CA 1
ATOM 1686 C C . GLU A 1 206 ? 9.797 -4.471 1.597 1.00 97.31 206 GLU A C 1
ATOM 1688 O O . GLU A 1 206 ? 10.755 -4.132 0.899 1.00 97.31 206 GLU A O 1
ATOM 1693 N N . SER A 1 207 ? 8.969 -3.554 2.107 1.00 95.44 207 SER A N 1
ATOM 1694 C CA . SER A 1 207 ? 8.922 -2.141 1.685 1.00 95.44 207 SER A CA 1
ATOM 1695 C C . SER A 1 207 ? 10.286 -1.442 1.668 1.00 95.44 207 SER A C 1
ATOM 1697 O O . SER A 1 207 ? 10.662 -0.815 0.673 1.00 95.44 207 SER A O 1
ATOM 1699 N N . GLN A 1 208 ? 11.059 -1.573 2.750 1.00 94.50 208 GLN A N 1
ATOM 1700 C CA . GLN A 1 208 ? 12.383 -0.958 2.874 1.00 94.50 208 GLN A CA 1
ATOM 1701 C C . GLN A 1 208 ? 13.371 -1.522 1.848 1.00 94.50 208 GLN A C 1
ATOM 1703 O O . GLN A 1 208 ? 14.087 -0.761 1.189 1.00 94.50 208 GLN A O 1
ATOM 1708 N N . LYS A 1 209 ? 13.374 -2.848 1.677 1.00 95.38 209 LYS A N 1
ATOM 1709 C CA . LYS A 1 209 ? 14.232 -3.551 0.722 1.00 95.38 209 LYS A CA 1
ATOM 1710 C C . LYS A 1 209 ? 13.871 -3.164 -0.709 1.00 95.38 209 LYS A C 1
ATOM 1712 O O . LYS A 1 209 ? 14.750 -2.754 -1.459 1.00 95.38 209 LYS A O 1
ATOM 1717 N N . LEU A 1 210 ? 12.592 -3.201 -1.078 1.00 95.81 210 LEU A N 1
ATOM 1718 C CA . LEU A 1 210 ? 12.122 -2.837 -2.419 1.00 95.81 210 LEU A CA 1
ATOM 1719 C C . LEU A 1 210 ? 12.488 -1.393 -2.781 1.00 95.81 210 LEU A C 1
ATOM 1721 O O . LEU A 1 210 ? 12.993 -1.129 -3.876 1.00 95.81 210 LEU A O 1
ATOM 1725 N N . SER A 1 211 ? 12.313 -0.462 -1.843 1.00 93.62 211 SER A N 1
ATOM 1726 C CA . SER A 1 211 ? 12.696 0.940 -2.021 1.00 93.62 211 SER A CA 1
ATOM 1727 C C . SER A 1 211 ? 14.203 1.132 -2.187 1.00 93.62 211 SER A C 1
ATOM 1729 O O . SER A 1 211 ? 14.628 1.951 -3.012 1.00 93.62 211 SER A O 1
ATOM 1731 N N . ARG A 1 212 ? 15.014 0.373 -1.439 1.00 94.06 212 ARG A N 1
ATOM 1732 C CA . ARG A 1 212 ? 16.477 0.362 -1.565 1.00 94.06 212 ARG A CA 1
ATOM 1733 C C . ARG A 1 212 ? 16.907 -0.167 -2.933 1.00 94.06 212 ARG A C 1
ATOM 1735 O O . ARG A 1 212 ? 17.590 0.551 -3.663 1.00 94.06 212 ARG A O 1
ATOM 1742 N N . ILE A 1 213 ? 16.420 -1.346 -3.318 1.00 94.62 213 ILE A N 1
ATOM 1743 C CA . ILE A 1 213 ? 16.725 -1.991 -4.601 1.00 94.62 213 ILE A CA 1
ATOM 1744 C C . ILE A 1 213 ? 16.396 -1.055 -5.768 1.00 94.62 213 ILE A C 1
ATOM 1746 O O . ILE A 1 213 ? 17.236 -0.789 -6.629 1.00 94.62 213 ILE A O 1
ATOM 1750 N N . LYS A 1 214 ? 15.189 -0.475 -5.774 1.00 95.19 214 LYS A N 1
ATOM 1751 C CA . LYS A 1 214 ? 14.768 0.485 -6.803 1.00 95.19 214 LYS A CA 1
ATOM 1752 C C . LYS A 1 214 ? 15.778 1.632 -6.947 1.00 95.19 214 LYS A C 1
ATOM 1754 O O . LYS A 1 214 ? 16.114 2.040 -8.061 1.00 95.19 214 LYS A O 1
ATOM 1759 N N . LYS A 1 215 ? 16.280 2.173 -5.833 1.00 92.56 215 LYS A N 1
ATOM 1760 C CA . LYS A 1 215 ? 17.277 3.252 -5.856 1.00 92.56 215 LYS A CA 1
ATOM 1761 C C . LYS A 1 215 ? 18.615 2.793 -6.412 1.00 92.56 215 LYS A C 1
ATOM 1763 O O . LYS A 1 215 ? 19.166 3.496 -7.257 1.00 92.56 215 LYS A O 1
ATOM 1768 N N . GLU A 1 216 ? 19.120 1.656 -5.961 1.00 92.94 216 GLU A N 1
ATOM 1769 C CA . GLU A 1 216 ? 20.404 1.108 -6.406 1.00 92.94 216 GLU A CA 1
ATOM 1770 C C . GLU A 1 216 ? 20.411 0.875 -7.919 1.00 92.94 216 GLU A C 1
ATOM 1772 O O . GLU A 1 216 ? 21.321 1.319 -8.621 1.00 92.94 216 GLU A O 1
ATOM 1777 N N . ILE A 1 217 ? 19.328 0.311 -8.451 1.00 93.56 217 ILE A N 1
ATOM 1778 C CA . ILE A 1 217 ? 19.203 0.027 -9.879 1.00 93.56 217 ILE A CA 1
ATOM 1779 C C . ILE A 1 217 ? 19.059 1.318 -10.708 1.00 93.56 217 ILE A C 1
ATOM 1781 O O . ILE A 1 217 ? 19.726 1.520 -11.738 1.00 93.56 217 ILE A O 1
ATOM 1785 N N . PHE A 1 218 ? 18.162 2.219 -10.297 1.00 93.50 218 PHE A N 1
ATOM 1786 C CA . PHE A 1 218 ? 17.669 3.273 -11.189 1.00 93.50 218 PHE A CA 1
ATOM 1787 C C . PHE A 1 218 ? 18.275 4.664 -10.953 1.00 93.50 218 PHE A C 1
ATOM 1789 O O . PHE A 1 218 ? 18.250 5.481 -11.876 1.00 93.50 218 PHE A O 1
ATOM 1796 N N . LYS A 1 219 ? 18.877 4.953 -9.788 1.00 88.06 219 LYS A N 1
ATOM 1797 C CA . LYS A 1 219 ? 19.361 6.309 -9.442 1.00 88.06 219 LYS A CA 1
ATOM 1798 C C . LYS A 1 219 ? 20.589 6.761 -10.246 1.00 88.06 219 LYS A C 1
ATOM 1800 O O . LYS A 1 219 ? 20.684 7.942 -10.584 1.00 88.06 219 LYS A O 1
ATOM 1805 N N . GLY A 1 220 ? 21.524 5.854 -10.550 1.00 84.88 220 GLY A N 1
ATOM 1806 C CA . GLY A 1 220 ? 22.764 6.183 -11.274 1.00 84.88 220 GLY A CA 1
ATOM 1807 C C . GLY A 1 220 ? 22.513 6.678 -12.705 1.00 84.88 220 GLY A C 1
ATOM 1808 O O . GLY A 1 220 ? 21.556 6.237 -13.337 1.00 84.88 220 GLY A O 1
ATOM 1809 N N . ASN A 1 221 ? 23.372 7.559 -13.232 1.00 81.50 221 ASN A N 1
ATOM 1810 C CA . ASN A 1 221 ? 23.292 8.110 -14.598 1.00 81.50 221 ASN A CA 1
ATOM 1811 C C . ASN A 1 221 ? 21.939 8.769 -14.938 1.00 81.50 221 ASN A C 1
ATOM 1813 O O . ASN A 1 221 ? 21.374 8.576 -16.013 1.00 81.50 221 ASN A O 1
ATOM 1817 N N . TYR A 1 222 ? 21.409 9.571 -14.008 1.00 83.12 222 TYR A N 1
ATOM 1818 C CA . TYR A 1 222 ? 20.076 10.176 -14.109 1.00 83.12 222 TYR A CA 1
ATOM 1819 C C . TYR A 1 222 ? 19.789 10.882 -15.444 1.00 83.12 222 TYR A C 1
ATOM 1821 O O . TYR A 1 222 ? 18.725 10.656 -16.016 1.00 83.12 222 TYR A O 1
ATOM 1829 N N . LYS A 1 223 ? 20.694 11.748 -15.935 1.00 81.62 223 LYS A N 1
ATOM 1830 C CA . LYS A 1 223 ? 20.437 12.566 -17.137 1.00 81.62 223 LYS A CA 1
ATOM 1831 C C . LYS A 1 223 ? 20.232 11.695 -18.381 1.00 81.62 223 LYS A C 1
ATOM 1833 O O . LYS A 1 223 ? 19.259 11.903 -19.101 1.00 81.62 223 LYS A O 1
ATOM 1838 N N . THR A 1 224 ? 21.106 10.712 -18.594 1.00 84.31 224 THR A N 1
ATOM 1839 C CA . THR A 1 224 ? 21.040 9.810 -19.752 1.00 84.31 224 THR A CA 1
ATOM 1840 C C . THR A 1 224 ? 19.858 8.852 -19.636 1.00 84.31 224 THR A C 1
ATOM 1842 O O . THR A 1 224 ? 19.051 8.777 -20.560 1.0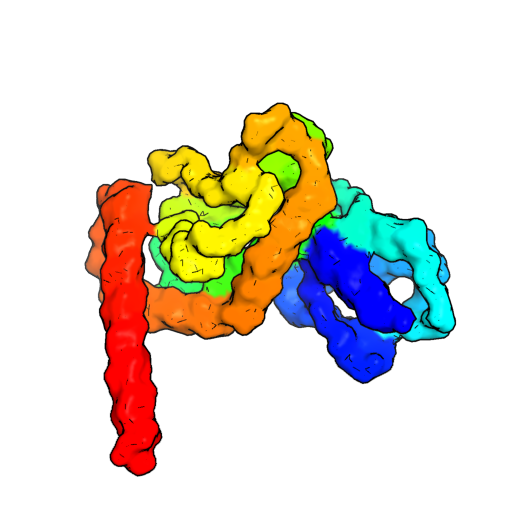0 84.31 224 THR A O 1
ATOM 1845 N N . LYS A 1 225 ? 19.661 8.219 -18.468 1.00 88.06 225 LYS A N 1
ATOM 1846 C CA . LYS A 1 225 ? 18.509 7.331 -18.235 1.00 88.06 225 LYS A CA 1
ATOM 1847 C C . LYS A 1 225 ? 17.179 8.056 -18.411 1.00 88.06 225 LYS A C 1
ATOM 1849 O O . LYS A 1 225 ? 16.283 7.500 -19.024 1.00 88.06 225 LYS A O 1
ATOM 1854 N N . ARG A 1 226 ? 17.049 9.299 -17.927 1.00 89.19 226 ARG A N 1
ATOM 1855 C CA . ARG A 1 226 ? 15.806 10.081 -18.043 1.00 89.19 226 ARG A CA 1
ATOM 1856 C C . ARG A 1 226 ? 15.364 10.266 -19.494 1.00 89.19 226 ARG A C 1
ATOM 1858 O O . ARG A 1 226 ? 14.165 10.215 -19.736 1.00 89.19 226 ARG A O 1
ATOM 1865 N N . LYS A 1 227 ? 16.291 10.557 -20.414 1.00 89.38 227 LYS A N 1
ATOM 1866 C CA . LYS A 1 227 ? 15.953 10.755 -21.831 1.00 89.38 227 LYS A CA 1
ATOM 1867 C C . LYS A 1 227 ? 15.473 9.437 -22.441 1.00 89.38 227 LYS A C 1
ATOM 1869 O O . LYS A 1 227 ? 14.360 9.381 -22.938 1.00 89.38 227 LYS A O 1
ATOM 1874 N N . MET A 1 228 ? 16.256 8.379 -22.244 1.00 93.00 228 MET A N 1
ATOM 1875 C CA . MET A 1 228 ? 15.964 7.028 -22.726 1.00 93.00 228 MET A CA 1
ATOM 1876 C C . MET A 1 228 ? 14.600 6.504 -22.240 1.00 93.00 228 MET A C 1
ATOM 1878 O O . MET A 1 228 ? 13.745 6.171 -23.047 1.00 93.00 228 MET A O 1
ATOM 1882 N N . VAL A 1 229 ? 14.339 6.495 -20.926 1.00 93.00 229 VAL A N 1
ATOM 1883 C CA . VAL A 1 229 ? 13.077 5.945 -20.378 1.00 93.00 229 VAL A CA 1
ATOM 1884 C C . VAL A 1 229 ? 11.845 6.797 -20.696 1.00 93.00 229 VAL A C 1
ATOM 1886 O O . VAL A 1 229 ? 10.715 6.338 -20.535 1.00 93.00 229 VAL A O 1
ATOM 1889 N N . LYS A 1 230 ? 12.039 8.060 -21.099 1.00 91.38 230 LYS A N 1
ATOM 1890 C CA . LYS A 1 230 ? 10.934 8.914 -21.541 1.00 91.38 230 LYS A CA 1
ATOM 1891 C C . LYS A 1 230 ? 10.400 8.432 -22.890 1.00 91.38 230 LYS A C 1
ATOM 1893 O O . LYS A 1 230 ? 9.182 8.419 -23.046 1.00 91.38 230 LYS A O 1
ATOM 1898 N N . GLU A 1 231 ? 11.303 8.055 -23.793 1.00 92.81 231 GLU A N 1
ATOM 1899 C CA . GLU A 1 231 ? 11.027 7.630 -25.172 1.00 92.81 231 GLU A CA 1
ATOM 1900 C C . GLU A 1 231 ? 10.505 6.188 -25.255 1.00 92.81 231 GLU A C 1
ATOM 1902 O O . GLU A 1 231 ? 9.713 5.913 -26.142 1.00 92.81 231 GLU A O 1
ATOM 1907 N N . MET A 1 232 ? 10.868 5.322 -24.300 1.00 94.88 232 MET A N 1
ATOM 1908 C CA . MET A 1 232 ? 10.395 3.929 -24.245 1.00 94.88 232 MET A CA 1
ATOM 1909 C C . MET A 1 232 ? 8.877 3.822 -24.089 1.00 94.88 232 MET A C 1
ATOM 1911 O O . MET A 1 232 ? 8.323 4.534 -23.252 1.00 94.88 232 MET A O 1
ATOM 1915 N N . ASP A 1 233 ? 8.206 2.906 -24.778 1.00 93.81 233 ASP A N 1
ATOM 1916 C CA . ASP A 1 233 ? 6.817 2.549 -24.446 1.00 93.81 233 ASP A CA 1
ATOM 1917 C C . ASP A 1 233 ? 6.724 1.743 -23.126 1.00 93.81 233 ASP A C 1
ATOM 1919 O O . ASP A 1 233 ? 7.696 1.641 -22.363 1.00 93.81 233 ASP A O 1
ATOM 1923 N N . PHE A 1 234 ? 5.533 1.252 -22.766 1.00 94.25 234 PHE A N 1
ATOM 1924 C CA . PHE A 1 234 ? 5.354 0.512 -21.514 1.00 94.25 234 PHE A CA 1
ATOM 1925 C C . PHE A 1 234 ? 6.071 -0.846 -21.509 1.00 94.25 234 PHE A C 1
ATOM 1927 O O . PHE A 1 234 ? 6.659 -1.217 -20.484 1.00 94.25 234 PHE A O 1
ATOM 1934 N N . ASP A 1 235 ? 6.050 -1.568 -22.625 1.00 94.31 235 ASP A N 1
ATOM 1935 C CA . ASP A 1 235 ? 6.619 -2.909 -22.737 1.00 94.31 235 ASP A CA 1
ATOM 1936 C C . ASP A 1 235 ? 8.147 -2.844 -22.791 1.00 94.31 235 ASP A C 1
ATOM 1938 O O . ASP A 1 235 ? 8.829 -3.556 -22.044 1.00 94.31 235 ASP A O 1
ATOM 1942 N N . GLU A 1 236 ? 8.698 -1.910 -23.567 1.00 96.44 236 GLU A N 1
ATOM 1943 C CA . GLU A 1 236 ? 10.127 -1.600 -23.602 1.00 96.44 236 GLU A CA 1
ATOM 1944 C C . GLU A 1 236 ? 10.645 -1.206 -22.215 1.00 96.44 236 GLU A C 1
ATOM 1946 O O . GLU A 1 236 ? 11.681 -1.703 -21.752 1.00 96.44 236 GLU A O 1
ATOM 1951 N N . LEU A 1 237 ? 9.910 -0.338 -21.510 1.00 96.25 237 LEU A N 1
ATOM 1952 C CA . LEU A 1 237 ? 10.263 0.085 -20.159 1.00 96.25 237 LEU A CA 1
ATOM 1953 C C . LEU A 1 237 ? 10.228 -1.088 -19.175 1.00 96.25 237 LEU A C 1
ATOM 1955 O O . LEU A 1 237 ? 11.157 -1.244 -18.375 1.00 96.25 237 LEU A O 1
ATOM 1959 N N . SER A 1 238 ? 9.174 -1.903 -19.222 1.00 96.00 238 SER A N 1
ATOM 1960 C CA . SER A 1 238 ? 9.001 -3.067 -18.351 1.00 96.00 238 SER A CA 1
ATOM 1961 C C . SER A 1 238 ? 10.104 -4.101 -18.586 1.00 96.00 238 SER A C 1
ATOM 1963 O O . SER A 1 238 ? 10.723 -4.570 -17.626 1.00 96.00 238 SER A O 1
ATOM 1965 N N . GLY A 1 239 ? 10.432 -4.386 -19.849 1.00 97.00 239 GLY A N 1
ATOM 1966 C CA . GLY A 1 239 ? 11.538 -5.264 -20.233 1.00 97.00 239 GLY A CA 1
ATOM 1967 C C . GLY A 1 239 ? 12.896 -4.735 -19.768 1.00 97.00 239 GLY A C 1
ATOM 1968 O O . GLY A 1 239 ? 13.697 -5.474 -19.185 1.00 97.00 239 GLY A O 1
ATOM 1969 N N . TRP A 1 240 ? 13.147 -3.434 -19.935 1.00 97.00 240 TRP A N 1
ATOM 1970 C CA . TRP A 1 240 ? 14.373 -2.802 -19.451 1.00 97.00 240 TRP A CA 1
ATOM 1971 C C . TRP A 1 240 ? 14.495 -2.857 -17.922 1.00 97.00 240 TRP A C 1
ATOM 1973 O O . TRP A 1 240 ? 15.559 -3.208 -17.402 1.00 97.00 240 TRP A O 1
ATOM 1983 N N . MET A 1 241 ? 13.420 -2.547 -17.187 1.00 97.00 241 MET A N 1
ATOM 1984 C CA . MET A 1 241 ? 13.400 -2.629 -15.722 1.00 97.00 241 MET A CA 1
ATOM 1985 C C . MET A 1 241 ? 13.632 -4.059 -15.235 1.00 97.00 241 MET A C 1
ATOM 1987 O O . MET A 1 241 ? 14.430 -4.258 -14.317 1.00 97.00 241 MET A O 1
ATOM 1991 N N . LYS A 1 242 ? 12.997 -5.047 -15.878 1.00 97.44 242 LYS A N 1
ATOM 1992 C CA . LYS A 1 242 ? 13.180 -6.472 -15.586 1.00 97.44 242 LYS A CA 1
ATOM 1993 C C . LYS A 1 242 ? 14.641 -6.888 -15.727 1.00 97.44 242 LYS A C 1
ATOM 1995 O O . LYS A 1 242 ? 15.227 -7.349 -14.752 1.00 97.44 242 LYS A O 1
ATOM 2000 N N . LYS A 1 243 ? 15.263 -6.610 -16.878 1.00 97.19 243 LYS A N 1
ATOM 2001 C CA . LYS A 1 243 ? 16.680 -6.926 -17.123 1.00 97.19 243 LYS A CA 1
ATOM 2002 C C . LYS A 1 243 ? 17.598 -6.289 -16.081 1.00 97.19 243 LYS A C 1
ATOM 2004 O O . LYS A 1 243 ? 18.568 -6.889 -15.630 1.00 97.19 243 LYS A O 1
ATOM 2009 N N . LYS A 1 244 ? 17.316 -5.044 -15.689 1.00 96.19 244 LYS A N 1
ATOM 2010 C CA . LYS A 1 244 ? 18.105 -4.341 -14.670 1.00 96.19 244 LYS A CA 1
ATOM 2011 C C . LYS A 1 244 ? 17.950 -4.943 -13.274 1.00 96.19 244 LYS A C 1
ATOM 2013 O O . LYS A 1 244 ? 18.919 -4.947 -12.520 1.00 96.19 244 LYS A O 1
ATOM 2018 N N . TYR A 1 245 ? 16.765 -5.439 -12.949 1.00 96.38 245 TYR A N 1
ATOM 2019 C CA . TYR A 1 245 ? 16.500 -6.132 -11.697 1.00 96.38 245 TYR A CA 1
ATOM 2020 C C . TYR A 1 245 ? 17.123 -7.531 -11.661 1.00 96.38 245 TYR A C 1
ATOM 2022 O O . TYR A 1 245 ? 17.696 -7.894 -10.643 1.00 96.38 245 TYR A O 1
ATOM 2030 N N . GLU A 1 246 ? 17.110 -8.275 -12.765 1.00 95.56 246 GLU A N 1
ATOM 2031 C CA . GLU A 1 246 ? 17.805 -9.568 -12.881 1.00 95.56 246 GLU A CA 1
ATOM 2032 C C . GLU A 1 246 ? 19.313 -9.416 -12.653 1.00 95.56 246 GLU A C 1
ATOM 2034 O O . GLU A 1 246 ? 19.856 -10.057 -11.761 1.00 95.56 246 GLU A O 1
ATOM 2039 N N . VAL A 1 247 ? 19.955 -8.447 -13.319 1.00 96.06 247 VAL A N 1
ATOM 2040 C CA . VAL A 1 247 ? 21.381 -8.132 -13.097 1.00 96.06 247 VAL A CA 1
ATOM 2041 C C . VAL A 1 247 ? 21.683 -7.772 -11.639 1.00 96.06 247 VAL A C 1
ATOM 2043 O O . VAL A 1 247 ? 22.772 -8.049 -11.145 1.00 96.06 247 VAL A O 1
ATOM 2046 N N . TYR A 1 248 ? 20.754 -7.109 -10.946 1.00 94.94 248 TYR A N 1
ATOM 2047 C CA . TYR A 1 248 ? 20.916 -6.824 -9.522 1.00 94.94 248 TYR A CA 1
ATOM 2048 C C . TYR A 1 248 ? 20.875 -8.107 -8.682 1.00 94.94 248 TYR A C 1
ATOM 2050 O O . TYR A 1 248 ? 21.719 -8.292 -7.814 1.00 94.94 248 TYR A O 1
ATOM 2058 N N . LEU A 1 249 ? 19.927 -9.005 -8.960 1.00 93.38 249 LEU A N 1
ATOM 2059 C CA . LEU A 1 249 ? 19.789 -10.265 -8.229 1.00 93.38 249 LEU A CA 1
ATOM 2060 C C . LEU A 1 249 ? 20.991 -11.186 -8.426 1.00 93.38 249 LEU A C 1
ATOM 2062 O O . LEU A 1 249 ? 21.406 -11.823 -7.465 1.00 93.38 249 LEU A O 1
ATOM 2066 N N . ASP A 1 250 ? 21.544 -11.246 -9.636 1.00 94.06 250 ASP A N 1
ATOM 2067 C CA . ASP A 1 250 ? 22.728 -12.062 -9.915 1.00 94.06 250 ASP A CA 1
ATOM 2068 C C . ASP A 1 250 ? 23.932 -11.570 -9.100 1.00 94.06 250 ASP A C 1
ATOM 2070 O O . ASP A 1 250 ? 24.591 -12.363 -8.435 1.00 94.06 250 ASP A O 1
ATOM 2074 N N . LYS A 1 251 ? 24.133 -10.248 -9.022 1.00 93.25 251 LYS A N 1
ATOM 2075 C CA . LYS A 1 251 ? 25.180 -9.649 -8.177 1.00 93.25 251 LYS A CA 1
ATOM 2076 C C . LYS A 1 251 ? 24.984 -9.928 -6.690 1.00 93.25 251 LYS A C 1
ATOM 2078 O O . LYS A 1 251 ? 25.946 -10.227 -5.995 1.00 93.25 251 LYS A O 1
ATOM 2083 N N . GLU A 1 252 ? 23.754 -9.827 -6.188 1.00 90.75 252 GLU A N 1
ATOM 2084 C CA . GLU A 1 252 ? 23.460 -10.150 -4.785 1.00 90.75 252 GLU A CA 1
ATOM 2085 C C . GLU A 1 252 ? 23.724 -11.633 -4.483 1.00 90.75 252 GLU A C 1
ATOM 2087 O O . GLU A 1 252 ? 24.207 -11.960 -3.402 1.00 90.75 252 GLU A O 1
ATOM 2092 N N . ARG A 1 253 ? 23.434 -12.540 -5.427 1.00 90.38 253 ARG A N 1
ATOM 2093 C CA . ARG A 1 253 ? 23.743 -13.972 -5.278 1.00 90.38 253 ARG A CA 1
ATOM 2094 C C . ARG A 1 253 ? 25.241 -14.229 -5.242 1.00 90.38 253 ARG A C 1
ATOM 2096 O O . ARG A 1 253 ? 25.675 -15.006 -4.404 1.00 90.38 253 ARG A O 1
ATOM 2103 N N . GLU A 1 254 ? 26.014 -13.576 -6.107 1.00 88.81 254 GLU A N 1
ATOM 2104 C CA . GLU A 1 254 ? 27.477 -13.673 -6.089 1.00 88.81 254 GLU A CA 1
ATOM 2105 C C . GLU A 1 254 ? 28.027 -13.208 -4.736 1.00 88.81 254 GLU A C 1
ATOM 2107 O O . GLU A 1 254 ? 28.727 -13.964 -4.071 1.00 88.81 254 GLU A O 1
ATOM 2112 N N . ILE A 1 255 ? 27.641 -12.014 -4.272 1.00 84.94 255 ILE A N 1
ATOM 2113 C CA . ILE A 1 255 ? 28.114 -11.448 -2.998 1.00 84.94 255 ILE A CA 1
ATOM 2114 C C . ILE A 1 255 ? 27.788 -12.365 -1.810 1.00 84.94 255 ILE A C 1
ATOM 2116 O O . ILE A 1 255 ? 28.659 -12.609 -0.978 1.00 84.94 255 ILE A O 1
ATOM 2120 N N . ASN A 1 256 ? 26.562 -12.890 -1.739 1.00 78.56 256 ASN A N 1
ATOM 2121 C CA . ASN A 1 256 ? 26.150 -13.758 -0.633 1.00 78.56 256 ASN A CA 1
ATOM 2122 C C . ASN A 1 256 ? 26.772 -15.163 -0.732 1.00 78.56 256 ASN A C 1
ATOM 2124 O O . ASN A 1 256 ? 27.145 -15.733 0.287 1.00 78.56 256 ASN A O 1
ATOM 2128 N N . GLY A 1 257 ? 26.963 -15.696 -1.943 1.00 70.25 257 GLY A N 1
ATOM 2129 C CA . GLY A 1 257 ? 27.636 -16.981 -2.160 1.00 70.25 257 GLY A CA 1
ATOM 2130 C C . GLY A 1 257 ? 29.119 -16.971 -1.770 1.00 70.25 257 GLY A C 1
ATOM 2131 O O . GLY A 1 257 ? 29.649 -18.001 -1.366 1.00 70.25 257 GLY A O 1
ATOM 2132 N N . PHE A 1 258 ? 29.788 -15.813 -1.821 1.00 58.03 258 PHE A N 1
ATOM 2133 C CA . PHE A 1 258 ? 31.154 -15.653 -1.302 1.00 58.03 258 PHE A CA 1
ATOM 2134 C C . PHE A 1 258 ? 31.223 -15.553 0.231 1.00 58.03 258 PHE A C 1
ATOM 2136 O O . PHE A 1 258 ? 32.282 -15.813 0.795 1.00 58.03 258 PHE A O 1
ATOM 2143 N N . GLN A 1 259 ? 30.129 -15.198 0.914 1.00 52.16 259 GLN A N 1
ATOM 2144 C CA . GLN A 1 259 ? 30.094 -15.103 2.380 1.00 52.16 259 GLN A CA 1
ATOM 2145 C C . GLN A 1 259 ? 29.848 -16.450 3.077 1.00 52.16 259 GLN A C 1
ATOM 2147 O O . GLN A 1 259 ? 30.171 -16.579 4.250 1.00 52.16 259 GLN A O 1
ATOM 2152 N N . GLU A 1 260 ? 29.324 -17.459 2.375 1.00 49.75 260 GLU A N 1
ATOM 2153 C CA . GLU A 1 260 ? 29.120 -18.815 2.920 1.00 49.75 260 GLU A CA 1
ATOM 2154 C C . GLU A 1 260 ? 30.360 -19.724 2.783 1.00 49.75 260 GLU A C 1
ATOM 2156 O O . GLU A 1 260 ? 30.368 -20.846 3.287 1.00 49.75 260 GLU A O 1
ATOM 2161 N N . LEU A 1 261 ? 31.416 -19.246 2.114 1.00 49.44 261 LEU A N 1
ATOM 2162 C CA . LEU A 1 261 ? 32.672 -19.971 1.872 1.00 49.44 261 LEU A CA 1
ATOM 2163 C C . LEU A 1 261 ? 33.887 -19.356 2.596 1.00 49.44 261 LEU A C 1
ATOM 2165 O O . LEU A 1 261 ? 35.014 -19.786 2.343 1.00 49.44 261 LEU A O 1
ATOM 2169 N N . GLY A 1 262 ? 33.672 -18.344 3.445 1.00 39.91 262 GLY A N 1
ATOM 2170 C CA . GLY A 1 262 ? 34.715 -17.583 4.148 1.00 39.91 262 GLY A CA 1
ATOM 2171 C C . GLY A 1 262 ? 34.670 -17.720 5.662 1.00 39.91 262 GLY A C 1
ATOM 2172 O O . GLY A 1 262 ? 33.565 -17.934 6.206 1.00 39.91 262 GLY A O 1
#

Radius of gyration: 19.71 Å; chains: 1; bounding box: 55×38×53 Å

pLDDT: mean 91.9, std 9.97, range [39.91, 98.69]